Protein AF-A0A359EDV9-F1 (afdb_monomer)

Nearest PDB structures (foldseek):
  7n6g-assembly1_3X  TM=4.211E-01  e=1.166E-01  Chlamydomonas reinhardtii
  7sqc-assembly1_1Y  TM=2.343E-01  e=3.671E-02  Chlamydomonas reinhardtii
  7sqc-assembly1_1J  TM=1.774E-01  e=9.250E-02  Chlamydomonas reinhardtii
  7rtu-assembly1_B  TM=1.453E-01  e=5.156E+00  Mus musculus

Sequence (299 aa):
GRLDLLKQDFTTLEDVDRQLEIYSGDMHRDFEFRMSDIEKILYEMEQRGQEYFDDTIRLARVIDLTKKERIRQEFEKKVVTDVPTQIDVRVGEMIDWLVEADLRQWQAVTEHLAERRRQYKDRIVGGSEIGAFHSERERLIDGVGRAARDVVEGYDKTDEARKIAADVQSAVAAAAVLEVGAVGLGVVVTALATTMAMDVTGIIMASALALLGLFIIPAKRRQAKNELKTKIAEMRETLVQSLRAQFEREIQRSLDNIKEAIAPYSRFVRAEGGKLENTSQTLAGFREALGRLRGKIEG

pLDDT: mean 75.18, std 17.61, range [30.34, 96.56]

Foldseek 3Di:
DVVVLLVVLVVLVVVLVVVLVVLLVVLVVVVVVLLVQLLVLLVQLLVQLLVLLVVVLVPDDLPVLVPLVVSVVVNCVRRPVCNVVSNVVSLLVSLLVLLVSLLVSLVVSLVSLVVSLVVCPPVDDDDPVVVVLNVLLVVLNVLLNVLSCCCNVVDPSVVSSVVLVVQLLVLLLVLQVPPPDAAGPNLPRVVVPDDPDDDRPVGLSVLVVVLSDDSPDPVSSVVSSVVSVVVSVVVSVSSCVSSVVSSVVSSVVSSVSSCVSCVVSVVSSVVVVVVVVVVVVVVVVVVVVVVVVVVVVVD

Solvent-accessible surface area (backbone atoms only — not comparable to full-atom values): 16808 Å² total; per-residue (Å²): 107,73,70,61,54,49,54,50,52,50,51,52,51,54,50,52,54,53,49,52,53,51,50,53,58,49,52,55,52,54,47,52,58,56,48,49,60,49,51,49,54,55,51,51,33,49,50,39,45,48,51,47,59,52,52,54,66,72,67,54,59,85,74,66,66,74,44,57,67,59,54,50,53,50,46,42,65,69,36,44,68,62,50,64,63,51,44,52,50,53,51,48,54,49,41,53,49,52,54,52,49,52,54,51,50,50,50,50,56,42,50,56,55,50,54,61,51,61,80,52,66,86,73,78,80,72,61,74,72,54,48,51,54,53,53,52,52,50,54,35,53,52,46,30,52,42,52,47,44,52,53,58,75,66,53,48,69,69,59,53,40,49,52,52,49,52,51,49,52,50,43,50,47,52,58,25,68,71,59,84,85,74,70,52,71,51,59,75,66,70,60,75,78,64,76,99,69,86,87,87,56,75,41,78,45,51,69,62,61,75,60,79,83,71,88,86,47,74,65,57,58,53,48,53,47,51,50,51,50,51,53,50,50,52,51,50,50,56,51,51,53,35,50,51,55,50,52,52,51,51,54,51,49,53,54,48,55,53,51,58,47,43,41,66,45,53,53,49,53,53,56,53,50,53,52,52,50,54,49,51,53,51,52,51,52,50,51,54,51,51,50,53,52,49,56,65,71,78,102

Secondary structure (DSSP, 8-state):
-HHHHHHHHHHHHHHHHHHHHHHHHHHHHHHHHHHHHHHHHHHHHHHHHHHHHHHHHHH--TTGGG-HHHHHHHHIIIIITTHHHHHHHHHHHHHHHHHHHHHHHHHHHHHHHHHHHHTTGGG----HHHHHHHHHHHHHHHHHHHHHHHHHHS--HHHHHHHHHHHHHHHHHHHHHH--SS--STTSSTTSSS---S---TTHHHHHHTTTT-TT-HHHHHHHHHHHHHHHHHHHHHHHHHHHHHHHHHHHHHHHHHHHHHHHHHHHHHHHHHHHHHHHHHHHHHHHHHHHHHHHH--

Radius of gyration: 31.75 Å; Cα contacts (8 Å, |Δi|>4): 146; chains: 1; bounding box: 78×51×94 Å

Structure (mmCIF, N/CA/C/O backbone):
data_AF-A0A359EDV9-F1
#
_entry.id   AF-A0A359EDV9-F1
#
loop_
_atom_site.group_PDB
_atom_site.id
_atom_site.type_symbol
_atom_site.label_atom_id
_atom_site.label_alt_id
_atom_site.label_comp_id
_atom_site.label_asym_id
_atom_site.label_entity_id
_atom_site.label_seq_id
_atom_site.pdbx_PDB_ins_code
_atom_site.Cartn_x
_atom_site.Cartn_y
_atom_site.Cartn_z
_atom_site.occupancy
_atom_site.B_iso_or_equiv
_atom_site.auth_seq_id
_atom_site.auth_comp_id
_atom_site.auth_asym_id
_atom_site.auth_atom_id
_atom_site.pdbx_PDB_model_num
ATOM 1 N N . GLY A 1 1 ? 16.941 7.082 -36.437 1.00 70.25 1 GLY A N 1
ATOM 2 C CA . GLY A 1 1 ? 18.249 6.389 -36.357 1.00 70.25 1 GLY A CA 1
ATOM 3 C C . GLY A 1 1 ? 18.510 5.933 -34.929 1.00 70.25 1 GLY A C 1
ATOM 4 O O . GLY A 1 1 ? 17.824 6.417 -34.040 1.00 70.25 1 GLY A O 1
ATOM 5 N N . ARG A 1 2 ? 19.476 5.035 -34.685 1.00 76.94 2 ARG A N 1
ATOM 6 C CA . ARG A 1 2 ? 19.746 4.411 -33.363 1.00 76.94 2 ARG A CA 1
ATOM 7 C C . ARG A 1 2 ? 19.849 5.396 -32.187 1.00 76.94 2 ARG A C 1
ATOM 9 O O . ARG A 1 2 ? 19.315 5.123 -31.123 1.00 76.94 2 ARG A O 1
ATOM 16 N N . LEU A 1 3 ? 20.482 6.552 -32.391 1.00 78.56 3 LEU A N 1
ATOM 17 C CA . LEU A 1 3 ? 20.641 7.580 -31.354 1.00 78.56 3 LEU A CA 1
ATOM 18 C C . LEU A 1 3 ? 19.314 8.237 -30.942 1.00 78.56 3 LEU A C 1
ATOM 20 O O . LEU A 1 3 ? 19.115 8.534 -29.772 1.00 78.56 3 LEU A O 1
ATOM 24 N N . ASP A 1 4 ? 18.401 8.431 -31.892 1.00 81.19 4 ASP A N 1
ATOM 25 C CA . ASP A 1 4 ? 17.060 8.963 -31.625 1.00 81.19 4 ASP A CA 1
ATOM 26 C C . ASP A 1 4 ? 16.208 7.950 -30.843 1.00 81.19 4 ASP A C 1
ATOM 28 O O . ASP A 1 4 ? 15.547 8.312 -29.877 1.00 81.19 4 ASP A O 1
ATOM 32 N N . LEU A 1 5 ? 16.315 6.661 -31.188 1.00 81.88 5 LEU A N 1
ATOM 33 C CA . LEU A 1 5 ? 15.653 5.578 -30.450 1.00 81.88 5 LEU A CA 1
ATOM 34 C C . LEU A 1 5 ? 16.141 5.489 -29.006 1.00 81.88 5 LEU A C 1
ATOM 36 O O . LEU A 1 5 ? 15.324 5.421 -28.098 1.00 81.88 5 LEU A O 1
ATOM 40 N N . LEU A 1 6 ? 17.458 5.534 -28.789 1.00 83.69 6 LEU A N 1
ATOM 41 C CA . LEU A 1 6 ? 18.026 5.465 -27.444 1.00 83.69 6 LEU A CA 1
ATOM 42 C C . LEU A 1 6 ? 17.646 6.671 -26.592 1.00 83.69 6 LEU A C 1
ATOM 44 O O . LEU A 1 6 ? 17.265 6.485 -25.445 1.00 83.69 6 LEU A O 1
ATOM 48 N N . LYS A 1 7 ? 17.683 7.890 -27.147 1.00 85.31 7 LYS A N 1
ATOM 49 C CA . LYS A 1 7 ? 17.205 9.088 -26.437 1.00 85.31 7 LYS A CA 1
ATOM 50 C C . LYS A 1 7 ? 15.770 8.929 -25.960 1.00 85.31 7 LYS A C 1
ATOM 52 O O . LYS A 1 7 ? 15.458 9.277 -24.832 1.00 85.31 7 LYS A O 1
ATOM 57 N N . GLN A 1 8 ? 14.911 8.392 -26.813 1.00 85.62 8 GLN A N 1
ATOM 58 C CA . GLN A 1 8 ? 13.521 8.211 -26.445 1.00 85.62 8 GLN A CA 1
ATOM 59 C C . GLN A 1 8 ? 13.324 7.037 -25.474 1.00 85.62 8 GLN A C 1
ATOM 61 O O . GLN A 1 8 ? 12.445 7.113 -24.629 1.00 85.62 8 GLN A O 1
ATOM 66 N N . ASP A 1 9 ? 14.131 5.976 -25.560 1.00 87.06 9 ASP A N 1
ATOM 67 C CA . ASP A 1 9 ? 14.139 4.890 -24.571 1.00 87.06 9 ASP A CA 1
ATOM 68 C C . ASP A 1 9 ? 14.579 5.401 -23.184 1.00 87.06 9 ASP A C 1
ATOM 70 O O . ASP A 1 9 ? 14.0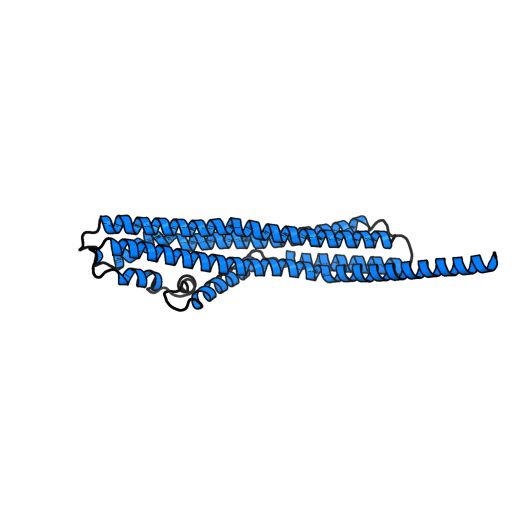16 4.980 -22.177 1.00 87.06 9 ASP A O 1
ATOM 74 N N . PHE A 1 10 ? 15.522 6.352 -23.119 1.00 88.19 10 PHE A N 1
ATOM 75 C CA . PHE A 1 10 ? 15.849 7.069 -21.879 1.00 88.19 10 PHE A CA 1
ATOM 76 C C . PHE A 1 10 ? 14.648 7.851 -21.347 1.00 88.19 10 PHE A C 1
ATOM 78 O O . PHE A 1 10 ? 14.295 7.677 -20.187 1.00 88.19 10 PHE A O 1
ATOM 85 N N . THR A 1 11 ? 13.985 8.643 -22.195 1.00 89.56 11 THR A N 1
ATOM 86 C CA . THR A 1 11 ? 12.777 9.381 -21.795 1.00 89.56 11 THR A CA 1
ATOM 87 C C . THR A 1 11 ? 11.682 8.442 -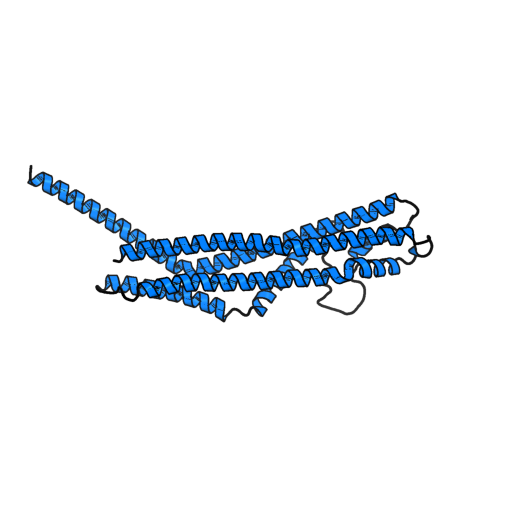21.289 1.00 89.56 11 THR A C 1
ATOM 89 O O . THR A 1 11 ? 11.071 8.722 -20.270 1.00 89.56 11 THR A O 1
ATOM 92 N N . THR A 1 12 ? 11.469 7.291 -21.934 1.00 88.56 12 THR A N 1
ATOM 93 C CA . THR A 1 12 ? 10.503 6.286 -21.462 1.00 88.56 12 THR A CA 1
ATOM 94 C C . THR A 1 12 ? 10.859 5.748 -20.078 1.00 88.56 12 THR A C 1
ATOM 96 O O . THR A 1 12 ? 9.975 5.582 -19.246 1.00 88.56 12 THR A O 1
ATOM 99 N N . LEU A 1 13 ? 12.136 5.473 -19.804 1.00 89.00 13 LEU A N 1
ATOM 100 C CA . LEU A 1 13 ? 12.557 5.014 -18.479 1.00 89.00 13 LEU A CA 1
ATOM 101 C C . LEU A 1 13 ? 12.384 6.105 -17.414 1.00 89.00 13 LEU A C 1
ATOM 103 O O . LEU A 1 13 ? 11.894 5.808 -16.330 1.00 89.00 13 LEU A O 1
ATOM 107 N N . GLU A 1 14 ? 12.710 7.358 -17.737 1.00 90.50 14 GLU A N 1
ATOM 108 C CA . GLU A 1 14 ? 12.463 8.507 -16.854 1.00 90.50 14 GLU A CA 1
ATOM 109 C C . GLU A 1 14 ? 10.963 8.722 -16.594 1.00 90.50 14 GLU A C 1
ATOM 111 O O . GLU A 1 14 ? 10.564 9.069 -15.484 1.00 90.50 14 GLU A O 1
ATOM 116 N N . ASP A 1 15 ? 10.111 8.505 -17.598 1.00 90.75 15 ASP A N 1
ATOM 117 C CA . ASP A 1 15 ? 8.655 8.570 -17.456 1.00 90.75 15 ASP A CA 1
ATOM 118 C C . ASP A 1 15 ? 8.139 7.485 -16.508 1.00 90.75 15 ASP A C 1
ATOM 120 O O . ASP A 1 15 ? 7.330 7.783 -15.630 1.00 90.75 15 ASP A O 1
ATOM 124 N N . VAL A 1 16 ? 8.636 6.250 -16.642 1.00 90.75 16 VAL A N 1
ATOM 125 C CA . VAL A 1 16 ? 8.294 5.140 -15.741 1.00 90.75 16 VAL A CA 1
ATOM 126 C C . VAL A 1 16 ? 8.742 5.441 -14.310 1.00 90.75 16 VAL A C 1
ATOM 128 O O . VAL A 1 16 ? 7.940 5.295 -13.391 1.00 90.75 16 VAL A O 1
ATOM 131 N N . ASP A 1 17 ? 9.975 5.914 -14.105 1.00 91.38 17 ASP A N 1
ATOM 132 C CA . ASP A 1 17 ? 10.476 6.255 -12.767 1.00 91.38 17 ASP A CA 1
ATOM 133 C C . ASP A 1 17 ? 9.617 7.353 -12.110 1.00 91.38 17 ASP A C 1
ATOM 135 O O . ASP A 1 17 ? 9.194 7.207 -10.961 1.00 91.38 17 ASP A O 1
ATOM 139 N N . ARG A 1 18 ? 9.252 8.404 -12.860 1.00 93.00 18 ARG A N 1
ATOM 140 C CA . ARG A 1 18 ? 8.344 9.459 -12.372 1.00 93.00 18 ARG A CA 1
ATOM 141 C C . ARG A 1 18 ? 6.946 8.936 -12.048 1.00 93.00 18 ARG A C 1
ATOM 143 O O . ARG A 1 18 ? 6.350 9.356 -11.059 1.00 93.00 18 ARG A O 1
ATOM 150 N N . GLN A 1 19 ? 6.405 8.031 -12.862 1.00 92.12 19 GLN A N 1
ATOM 151 C CA . GLN A 1 19 ? 5.107 7.408 -12.586 1.00 92.12 19 GLN A CA 1
ATOM 152 C C . GLN A 1 19 ? 5.139 6.572 -11.305 1.00 92.12 19 GLN A C 1
ATOM 154 O O . GLN A 1 19 ? 4.169 6.594 -10.551 1.00 92.12 19 GLN A O 1
ATOM 159 N N . LEU A 1 20 ? 6.244 5.873 -11.030 1.00 94.00 20 LEU A N 1
ATOM 160 C CA . LEU A 1 20 ? 6.409 5.097 -9.800 1.00 94.00 20 LEU A CA 1
ATOM 161 C C . LEU A 1 20 ? 6.496 5.986 -8.552 1.00 94.00 20 LEU A C 1
ATOM 163 O O . LEU A 1 20 ? 5.959 5.618 -7.508 1.00 94.00 20 LEU A O 1
ATOM 167 N N . GLU A 1 21 ? 7.116 7.164 -8.651 1.00 95.12 21 GLU A N 1
ATOM 168 C CA . GLU A 1 21 ? 7.122 8.153 -7.564 1.00 95.12 21 GLU A CA 1
ATOM 169 C C . GLU A 1 21 ? 5.719 8.699 -7.275 1.00 95.12 21 GLU A C 1
ATOM 171 O O . GLU A 1 21 ? 5.312 8.771 -6.114 1.00 95.12 21 GLU A O 1
ATOM 176 N N . ILE A 1 22 ? 4.960 9.037 -8.324 1.00 95.12 22 ILE A N 1
ATOM 177 C CA . ILE A 1 22 ? 3.570 9.494 -8.191 1.00 95.12 22 ILE A CA 1
ATOM 178 C C . ILE A 1 22 ? 2.717 8.394 -7.559 1.00 95.12 22 ILE A C 1
ATOM 180 O O . ILE A 1 22 ? 2.049 8.649 -6.562 1.00 95.12 22 ILE A O 1
ATOM 184 N N . TYR A 1 23 ? 2.803 7.166 -8.078 1.00 94.81 23 TYR A N 1
ATOM 185 C CA . TYR A 1 23 ? 2.110 6.004 -7.526 1.00 94.81 23 TYR A CA 1
ATOM 186 C C . TYR A 1 23 ? 2.415 5.821 -6.035 1.00 94.81 23 TYR A C 1
ATOM 188 O O . TYR A 1 23 ? 1.489 5.738 -5.236 1.00 94.81 23 TYR A O 1
ATOM 196 N N . SER A 1 24 ? 3.690 5.847 -5.633 1.00 96.12 24 SER A N 1
ATOM 197 C CA . SER A 1 24 ? 4.066 5.751 -4.217 1.00 96.12 24 SER A CA 1
ATOM 198 C C . SER A 1 24 ? 3.407 6.847 -3.375 1.00 96.12 24 SER A C 1
ATOM 200 O O . SER A 1 24 ? 2.797 6.566 -2.341 1.00 96.12 24 SER A O 1
ATOM 202 N N . GLY A 1 25 ? 3.458 8.098 -3.839 1.00 96.56 25 GLY A N 1
ATOM 203 C CA . GLY A 1 25 ? 2.821 9.218 -3.152 1.00 96.56 25 GLY A CA 1
ATOM 204 C C . GLY A 1 25 ? 1.298 9.090 -3.062 1.00 96.56 25 GLY A C 1
ATOM 205 O O . GLY A 1 25 ? 0.709 9.514 -2.068 1.00 96.56 25 GLY A O 1
ATOM 206 N N . ASP A 1 26 ? 0.651 8.532 -4.081 1.00 96.19 26 ASP A N 1
ATOM 207 C CA . ASP A 1 26 ? -0.793 8.292 -4.115 1.00 96.19 26 ASP A CA 1
ATOM 208 C C . ASP A 1 26 ? -1.180 7.197 -3.116 1.00 96.19 26 ASP A C 1
ATOM 210 O O . ASP A 1 26 ? -2.081 7.403 -2.302 1.00 96.19 26 ASP A O 1
ATOM 214 N N . MET A 1 27 ? -0.417 6.102 -3.083 1.00 96.38 27 MET A N 1
ATOM 215 C CA . MET A 1 27 ? -0.602 5.000 -2.138 1.00 96.38 27 MET A CA 1
ATOM 216 C C . MET A 1 27 ? -0.523 5.464 -0.682 1.00 96.38 27 MET A C 1
ATOM 218 O O . MET A 1 27 ? -1.362 5.091 0.135 1.00 96.38 27 MET A O 1
ATOM 222 N N . HIS A 1 28 ? 0.440 6.326 -0.353 1.00 95.81 28 HIS A N 1
ATOM 223 C CA . HIS A 1 28 ? 0.558 6.885 0.993 1.00 95.81 28 HIS A CA 1
ATOM 224 C C . HIS A 1 28 ? -0.665 7.718 1.386 1.00 95.81 28 HIS A C 1
ATOM 226 O O . HIS A 1 28 ? -1.178 7.588 2.494 1.00 95.81 28 HIS A O 1
ATOM 232 N N . ARG A 1 29 ? -1.151 8.581 0.488 1.00 95.81 29 ARG A N 1
ATOM 233 C CA . ARG A 1 29 ? -2.310 9.436 0.788 1.00 95.81 29 ARG A CA 1
ATOM 234 C C . ARG A 1 29 ? -3.580 8.611 0.959 1.00 95.81 29 ARG A C 1
ATOM 236 O O . ARG A 1 29 ? -4.319 8.829 1.914 1.00 95.81 29 ARG A O 1
ATOM 243 N N . ASP A 1 30 ? -3.806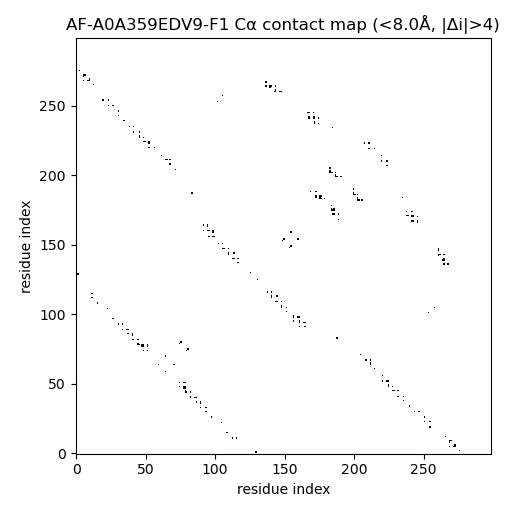 7.654 0.068 1.00 95.62 30 ASP A N 1
ATOM 244 C CA . ASP A 1 30 ? -4.967 6.768 0.117 1.00 95.62 30 ASP A CA 1
ATOM 245 C C . ASP A 1 30 ? -4.948 5.859 1.352 1.00 95.62 30 ASP A C 1
ATOM 247 O O . ASP A 1 30 ? -5.998 5.633 1.962 1.00 95.62 30 ASP A O 1
ATOM 251 N N . PHE A 1 31 ? -3.765 5.404 1.782 1.00 94.50 31 PHE A N 1
ATOM 252 C CA . PHE A 1 31 ? -3.601 4.701 3.053 1.00 94.50 31 PHE A CA 1
ATOM 253 C C . PHE A 1 31 ? -4.061 5.564 4.234 1.00 94.50 31 PHE A C 1
ATOM 255 O O . PHE A 1 31 ? -4.871 5.106 5.038 1.00 94.50 31 PHE A O 1
ATOM 262 N N . GLU A 1 32 ? -3.613 6.820 4.327 1.00 94.38 32 GLU A N 1
ATOM 263 C CA . GLU A 1 32 ? -4.008 7.717 5.424 1.00 94.38 32 GLU A CA 1
ATOM 264 C C . GLU A 1 32 ? -5.524 7.977 5.440 1.00 94.38 32 GLU A C 1
ATOM 266 O O . GLU A 1 32 ? -6.141 7.984 6.508 1.00 94.38 32 GLU A O 1
ATOM 271 N N . PHE A 1 33 ? -6.158 8.112 4.268 1.00 94.25 33 PHE A N 1
ATOM 272 C CA . PHE A 1 33 ? -7.617 8.228 4.185 1.00 94.25 33 PHE A CA 1
ATOM 273 C C . PHE A 1 33 ? -8.320 6.992 4.752 1.00 94.25 33 PHE A C 1
ATOM 275 O O . PHE A 1 33 ? -9.226 7.126 5.574 1.00 94.25 33 PHE A O 1
ATOM 282 N N . ARG A 1 34 ? -7.877 5.789 4.383 1.00 92.75 34 ARG A N 1
ATOM 283 C CA . ARG A 1 34 ? -8.452 4.534 4.893 1.00 92.75 34 ARG A CA 1
ATOM 284 C C . ARG A 1 34 ? -8.151 4.315 6.375 1.00 92.75 34 ARG A C 1
ATOM 286 O O . ARG A 1 34 ? -8.985 3.781 7.101 1.00 92.75 34 ARG A O 1
ATOM 293 N N . MET A 1 35 ? -6.989 4.761 6.847 1.00 93.19 35 MET A N 1
ATOM 294 C CA . MET A 1 35 ? -6.629 4.696 8.261 1.00 93.19 35 MET A CA 1
ATOM 295 C C . MET A 1 35 ? -7.567 5.560 9.111 1.00 93.19 35 MET A C 1
ATOM 297 O O . MET A 1 35 ? -7.949 5.154 10.209 1.00 93.19 35 MET A O 1
ATOM 301 N N . SER A 1 36 ? -8.017 6.703 8.584 1.00 94.56 36 SER A N 1
ATOM 302 C CA . SER A 1 36 ? -8.962 7.576 9.288 1.00 94.56 36 SER A CA 1
ATOM 303 C C . SER A 1 36 ? -10.304 6.893 9.602 1.00 94.56 36 SER A C 1
ATOM 305 O O . SER A 1 36 ? -10.884 7.142 10.662 1.00 94.56 36 SER A O 1
ATOM 307 N N . ASP A 1 37 ? -10.762 5.962 8.755 1.00 93.38 37 ASP A N 1
ATOM 308 C CA . ASP A 1 37 ? -11.970 5.171 9.018 1.00 93.38 37 ASP A CA 1
ATOM 309 C C . ASP A 1 37 ? -11.778 4.211 10.203 1.00 93.38 37 ASP A C 1
ATOM 311 O O . ASP A 1 37 ? -12.695 4.019 11.006 1.00 93.38 37 ASP A O 1
ATOM 315 N N . ILE A 1 38 ? -10.577 3.648 10.361 1.00 91.12 38 ILE A N 1
ATOM 316 C CA . ILE A 1 38 ? -10.216 2.794 11.502 1.00 91.12 38 ILE A CA 1
ATOM 317 C C . ILE A 1 38 ? -10.109 3.626 12.784 1.00 91.12 38 ILE A C 1
ATOM 319 O O . ILE A 1 38 ? -10.647 3.248 13.828 1.00 91.12 38 ILE A O 1
ATOM 323 N N . GLU A 1 39 ? -9.457 4.787 12.716 1.00 91.12 39 GLU A N 1
ATOM 324 C CA . GLU A 1 39 ? -9.352 5.700 13.857 1.00 91.12 39 GLU A CA 1
ATOM 325 C C . GLU A 1 39 ? -10.724 6.173 14.343 1.00 91.12 39 GLU A C 1
ATOM 327 O O . GLU A 1 39 ? -10.951 6.280 15.553 1.00 91.12 39 GLU A O 1
ATOM 332 N N . LYS A 1 40 ? -11.658 6.403 13.415 1.00 94.00 40 LYS A N 1
ATOM 333 C CA . LYS A 1 40 ? -13.038 6.765 13.734 1.00 94.00 40 LYS A CA 1
ATOM 334 C C . LYS A 1 40 ? -13.748 5.676 14.540 1.00 94.00 40 LYS A C 1
ATOM 336 O O . LYS A 1 40 ? -14.403 6.008 15.525 1.00 94.00 40 LYS A O 1
ATOM 341 N N . ILE A 1 41 ? -13.578 4.399 14.193 1.00 90.56 41 ILE A N 1
ATOM 342 C CA . ILE A 1 41 ? -14.165 3.278 14.952 1.00 90.56 41 ILE A CA 1
ATOM 343 C C . ILE A 1 41 ? -13.663 3.290 16.406 1.00 90.56 41 ILE A C 1
ATOM 345 O O . ILE A 1 41 ? -14.449 3.162 17.348 1.00 90.56 41 ILE A O 1
ATOM 349 N N . LEU A 1 42 ? -12.357 3.491 16.609 1.00 86.88 42 LEU A N 1
ATOM 350 C CA . LEU A 1 42 ? -11.763 3.557 17.949 1.00 86.88 42 LEU A CA 1
ATOM 351 C C . LEU A 1 42 ? -12.235 4.786 18.735 1.00 86.88 42 LEU A C 1
ATOM 353 O O . LEU A 1 42 ? -12.465 4.701 19.943 1.00 86.88 42 LEU A O 1
ATOM 357 N N . TYR A 1 43 ? -12.423 5.915 18.056 1.00 91.69 43 TYR A N 1
ATOM 358 C CA . TYR A 1 43 ? -12.986 7.118 18.658 1.00 91.69 43 TYR A CA 1
ATOM 359 C C . TYR A 1 43 ? -14.443 6.918 19.105 1.00 91.69 43 TYR A C 1
ATOM 361 O O . TYR A 1 43 ? -14.806 7.288 20.222 1.00 91.69 43 TYR A O 1
ATOM 369 N N . GLU A 1 44 ? -15.274 6.284 18.277 1.00 92.62 44 GLU A N 1
ATOM 370 C CA . GLU A 1 44 ? -16.658 5.948 18.630 1.00 92.62 44 GLU A CA 1
ATOM 371 C C . GLU A 1 44 ? -16.714 4.964 19.809 1.00 92.62 44 GLU A C 1
ATOM 373 O O . GLU A 1 44 ? -17.529 5.130 20.720 1.00 92.62 44 GLU A O 1
ATOM 378 N N . MET A 1 45 ? -15.800 3.989 19.861 1.00 86.19 45 MET A N 1
ATOM 379 C CA . MET A 1 45 ? -15.644 3.105 21.018 1.00 86.19 45 MET A CA 1
ATOM 380 C C . MET A 1 45 ? -15.300 3.888 22.296 1.00 86.19 45 MET A C 1
ATOM 382 O O . MET A 1 45 ? -15.877 3.620 23.355 1.00 86.19 45 MET A O 1
ATOM 386 N N . GLU A 1 46 ? -14.397 4.873 22.215 1.00 85.38 46 GLU A N 1
ATOM 387 C CA . GLU A 1 46 ? -14.067 5.749 23.346 1.00 85.38 46 GLU A CA 1
ATOM 388 C C . GLU A 1 46 ? -15.307 6.489 23.849 1.00 85.38 46 GLU A C 1
ATOM 390 O O . GLU A 1 46 ? -15.585 6.470 25.052 1.00 85.38 46 GLU A O 1
ATOM 395 N N . GLN A 1 47 ? -16.078 7.094 22.941 1.00 91.00 47 GLN A N 1
ATOM 396 C CA . GLN A 1 47 ? -17.304 7.816 23.284 1.00 91.00 47 GLN A CA 1
ATOM 397 C C . GLN A 1 47 ? -18.320 6.907 23.982 1.00 91.00 47 GLN A C 1
ATOM 399 O O . GLN A 1 47 ? -18.772 7.236 25.082 1.00 91.00 47 GLN A O 1
ATOM 404 N N . ARG A 1 48 ? -18.601 5.722 23.422 1.00 88.44 48 ARG A N 1
ATOM 405 C CA . ARG A 1 48 ? -19.520 4.745 24.035 1.00 88.44 48 ARG A CA 1
ATOM 406 C C . ARG A 1 48 ? -19.066 4.321 25.427 1.00 88.44 48 ARG A C 1
ATOM 408 O O . ARG A 1 48 ? -19.886 4.173 26.332 1.00 88.44 48 ARG A O 1
ATOM 415 N N . GLY A 1 49 ? -17.763 4.144 25.633 1.00 82.56 49 GLY A N 1
ATOM 416 C CA . GLY A 1 49 ? -17.228 3.817 26.950 1.00 82.56 49 GLY A CA 1
ATOM 417 C C . GLY A 1 49 ? -17.361 4.968 27.950 1.00 82.56 49 GLY A C 1
ATOM 418 O O . GLY A 1 49 ? -17.716 4.741 29.109 1.00 82.56 49 GLY A O 1
ATOM 419 N N . GLN A 1 50 ? -17.153 6.214 27.515 1.00 83.88 50 GLN A N 1
ATOM 420 C CA . GLN A 1 50 ? -17.390 7.384 28.360 1.00 83.88 50 GLN A CA 1
ATOM 421 C C . GLN A 1 50 ? -18.866 7.519 28.763 1.00 83.88 50 GLN A C 1
ATOM 423 O O . GLN A 1 50 ? -19.135 7.778 29.941 1.00 83.88 50 GLN A O 1
ATOM 428 N N . GLU A 1 51 ? -19.795 7.314 27.826 1.00 85.75 51 GLU A N 1
ATOM 429 C CA . GLU A 1 51 ? -21.245 7.319 28.069 1.00 85.75 51 GLU A CA 1
ATOM 430 C C . GLU A 1 51 ? -21.661 6.185 29.012 1.00 85.75 51 GLU A C 1
ATOM 432 O O . GLU A 1 51 ? -22.367 6.412 29.996 1.00 85.75 51 GLU A O 1
ATOM 437 N N . TYR A 1 52 ? -21.134 4.974 28.801 1.00 81.94 52 TYR A N 1
ATOM 438 C CA . TYR A 1 52 ? -21.397 3.829 29.671 1.00 81.94 52 TYR A CA 1
ATOM 439 C C . TYR A 1 52 ? -21.021 4.112 31.131 1.00 81.94 52 TYR A C 1
ATOM 441 O O . TYR A 1 52 ? -21.802 3.821 32.044 1.00 81.94 52 TYR A O 1
ATOM 449 N N . PHE A 1 53 ? -19.844 4.703 31.369 1.00 75.38 53 PHE A N 1
ATOM 450 C CA . PHE A 1 53 ? -19.426 5.101 32.715 1.00 75.38 53 PHE A CA 1
ATOM 451 C C . PHE A 1 53 ? -20.266 6.250 33.283 1.00 75.38 53 PHE A C 1
ATOM 453 O O . PHE A 1 53 ? -20.356 6.388 34.504 1.00 75.38 53 PHE A O 1
ATOM 460 N N . ASP A 1 54 ? -20.883 7.079 32.445 1.00 77.25 54 ASP A N 1
ATOM 461 C CA . ASP A 1 54 ? -21.763 8.151 32.901 1.00 77.25 54 ASP A CA 1
ATOM 462 C C . ASP A 1 54 ? -23.124 7.638 33.352 1.00 77.25 54 ASP A C 1
ATOM 464 O O . ASP A 1 54 ? -23.570 8.015 34.438 1.00 77.25 54 ASP A O 1
ATOM 468 N N . ASP A 1 55 ? -23.732 6.739 32.586 1.00 73.75 55 ASP A N 1
ATOM 469 C CA . ASP A 1 55 ? -25.079 6.230 32.846 1.00 73.75 55 ASP A CA 1
ATOM 470 C C . ASP A 1 55 ? -25.099 5.128 33.906 1.00 73.75 55 ASP A C 1
ATOM 472 O O . ASP A 1 55 ? -25.905 5.163 34.844 1.00 73.75 55 ASP A O 1
ATOM 476 N N . THR A 1 56 ? -24.164 4.178 33.823 1.00 66.00 56 THR A N 1
ATOM 477 C CA . THR A 1 56 ? -24.099 3.033 34.746 1.00 66.00 56 THR A CA 1
ATOM 478 C C . THR A 1 56 ? -23.824 3.494 36.179 1.00 66.00 56 THR A C 1
ATOM 480 O O . THR A 1 56 ? -24.424 2.994 37.130 1.00 66.00 56 THR A O 1
ATOM 483 N N . ILE A 1 57 ? -22.973 4.510 36.350 1.00 57.66 57 ILE A N 1
ATOM 484 C CA . ILE A 1 57 ? -22.596 5.041 37.670 1.00 57.66 57 IL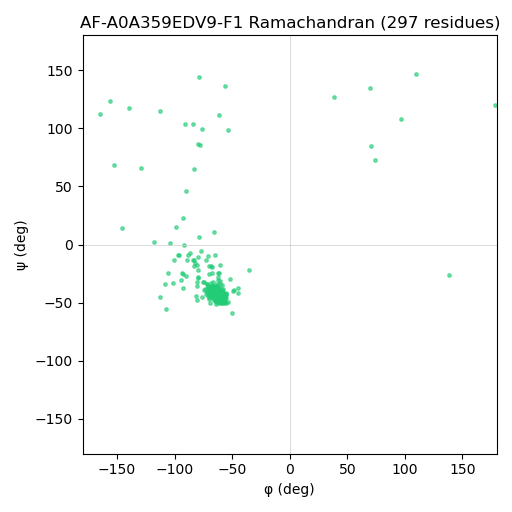E A CA 1
ATOM 485 C C . ILE A 1 57 ? -23.673 5.983 38.235 1.00 57.66 57 ILE A C 1
ATOM 487 O O . ILE A 1 57 ? -23.755 6.171 39.448 1.00 57.66 57 ILE A O 1
ATOM 491 N N . ARG A 1 58 ? -24.531 6.564 37.386 1.00 59.00 58 ARG A N 1
ATOM 492 C CA . ARG A 1 58 ? -25.622 7.456 37.813 1.00 59.00 58 ARG A CA 1
ATOM 493 C C . ARG A 1 58 ? -26.844 6.692 38.331 1.00 59.00 58 ARG A C 1
ATOM 495 O O . ARG A 1 58 ? -27.568 7.218 39.173 1.00 59.00 58 ARG A O 1
ATOM 502 N N . LEU A 1 59 ? -27.065 5.470 37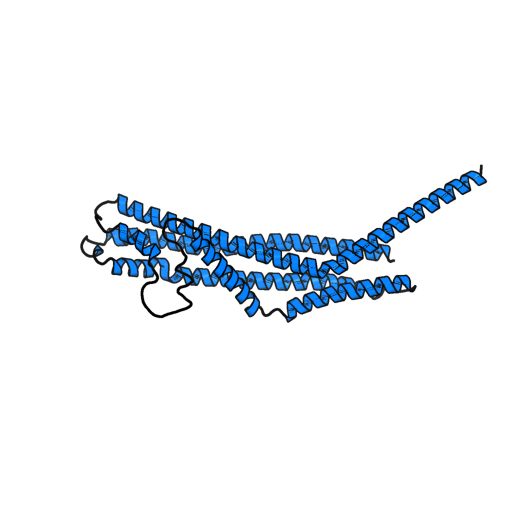.838 1.00 51.28 59 LEU A N 1
ATOM 503 C CA . LEU A 1 59 ? -28.269 4.671 38.103 1.00 51.28 59 LEU A CA 1
ATOM 504 C C . LEU A 1 59 ? -28.049 3.511 39.081 1.00 51.28 59 LEU A C 1
ATOM 506 O O . LEU A 1 59 ? -28.997 3.079 39.744 1.00 51.28 59 LEU A O 1
ATOM 510 N N . ALA A 1 60 ? -26.822 3.006 39.207 1.00 51.09 60 ALA A N 1
ATOM 511 C CA . ALA A 1 60 ? -26.545 1.887 40.092 1.00 51.09 60 ALA A CA 1
ATOM 512 C C . ALA A 1 60 ? -26.520 2.338 41.561 1.00 51.09 60 ALA A C 1
ATOM 514 O O . ALA A 1 60 ? -25.519 2.833 42.081 1.00 51.09 60 ALA A O 1
ATOM 515 N N . ARG A 1 61 ? -27.633 2.114 42.270 1.00 53.00 61 ARG A N 1
ATOM 516 C CA . ARG A 1 61 ? -27.609 2.022 43.736 1.00 53.00 61 ARG A CA 1
ATOM 517 C C . ARG A 1 61 ? -26.605 0.932 44.119 1.00 53.00 61 ARG A C 1
ATOM 519 O O . ARG A 1 61 ? -26.620 -0.147 43.533 1.00 53.00 61 ARG A O 1
ATOM 526 N N . VAL A 1 62 ? -25.789 1.230 45.129 1.00 50.00 62 VAL A N 1
ATOM 527 C CA . VAL A 1 62 ? -24.627 0.503 45.693 1.00 50.00 62 VAL A CA 1
ATOM 528 C C . VAL A 1 62 ? -24.698 -1.044 45.702 1.00 50.00 62 VAL A C 1
ATOM 530 O O . VAL A 1 62 ? -23.663 -1.700 45.723 1.00 50.00 62 VAL A O 1
ATOM 533 N N . ILE A 1 63 ? -25.886 -1.651 45.639 1.00 47.84 63 ILE A N 1
ATOM 534 C CA . ILE A 1 63 ? -26.111 -3.103 45.710 1.00 47.84 63 ILE A CA 1
ATOM 535 C C . ILE A 1 63 ? -25.856 -3.817 44.366 1.00 47.84 63 ILE A C 1
ATOM 537 O O . ILE A 1 63 ? -25.324 -4.927 44.360 1.00 47.84 63 ILE A O 1
ATOM 541 N N . ASP A 1 64 ? -26.172 -3.200 43.221 1.00 53.81 64 ASP A N 1
ATOM 542 C CA . ASP A 1 64 ? -26.126 -3.881 41.909 1.00 53.81 64 ASP A CA 1
ATOM 543 C C . ASP A 1 64 ? -24.698 -3.982 41.323 1.00 53.81 64 ASP A C 1
ATOM 545 O O . ASP A 1 64 ? -24.454 -4.743 40.388 1.00 53.81 64 ASP A O 1
ATOM 549 N N . LEU A 1 65 ? -23.731 -3.271 41.921 1.00 53.31 65 LEU A N 1
ATOM 550 C CA . LEU A 1 65 ? -22.326 -3.215 41.487 1.00 53.31 65 LEU A CA 1
ATOM 551 C C . LEU A 1 65 ? -21.446 -4.343 42.052 1.00 53.31 65 LEU A C 1
ATOM 553 O O . LEU A 1 65 ? -20.299 -4.511 41.642 1.00 53.31 65 LEU A O 1
ATOM 557 N N . THR A 1 66 ? -21.985 -5.152 42.967 1.00 54.81 66 THR A N 1
ATOM 558 C CA . THR A 1 66 ? -21.337 -6.395 43.424 1.00 54.81 66 THR A CA 1
ATOM 559 C C . THR A 1 66 ? -21.332 -7.472 42.333 1.00 54.81 66 THR A C 1
ATOM 561 O O . THR A 1 66 ? -2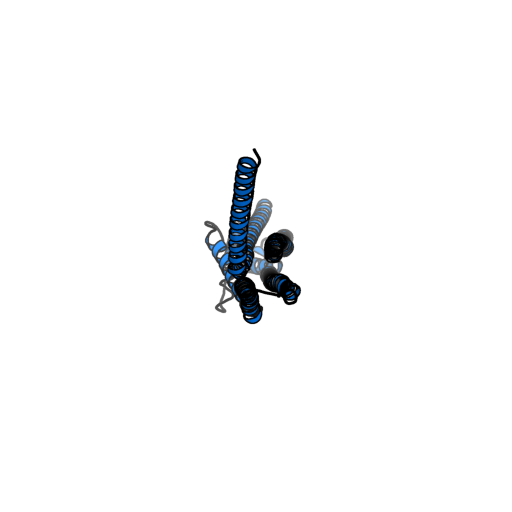0.498 -8.378 42.356 1.00 54.81 66 THR A O 1
ATOM 564 N N . LYS A 1 67 ? -22.195 -7.337 41.316 1.00 62.97 67 LYS A N 1
ATOM 565 C CA . LYS A 1 67 ? -22.270 -8.211 40.139 1.00 62.97 67 LYS A CA 1
ATOM 566 C C . LYS A 1 67 ? -21.246 -7.786 39.085 1.00 62.97 67 LYS A C 1
ATOM 568 O O . LYS A 1 67 ? -21.614 -7.368 37.988 1.00 62.97 67 LYS A O 1
ATOM 573 N N . LYS A 1 68 ? -19.958 -7.902 39.425 1.00 59.34 68 LYS A N 1
ATOM 574 C CA . LYS A 1 68 ? -18.821 -7.545 38.548 1.00 59.34 68 LYS A CA 1
ATOM 575 C C . LYS A 1 68 ? -18.967 -8.136 37.141 1.00 59.34 68 LYS A C 1
ATOM 577 O O . LYS A 1 68 ? -18.728 -7.462 36.147 1.00 59.34 68 LYS A O 1
ATOM 582 N N . GLU A 1 69 ? -19.455 -9.370 37.090 1.00 61.41 69 GLU A N 1
ATOM 583 C CA . GLU A 1 69 ? -19.714 -10.114 35.862 1.00 61.41 69 GLU A CA 1
ATOM 584 C C . GLU A 1 69 ? -20.781 -9.469 34.969 1.00 61.41 69 GLU A C 1
ATOM 586 O O . GLU A 1 69 ? -20.638 -9.424 33.752 1.00 61.41 69 GLU A O 1
ATOM 591 N N . ARG A 1 70 ? -21.832 -8.893 35.562 1.00 68.75 70 ARG A N 1
ATOM 592 C CA . ARG A 1 70 ? -22.876 -8.211 34.792 1.00 68.75 70 ARG A CA 1
ATOM 593 C C . ARG A 1 70 ? -22.352 -6.920 34.169 1.00 68.75 70 ARG A C 1
ATOM 595 O O . ARG A 1 70 ? -22.651 -6.640 33.017 1.00 68.75 70 ARG A O 1
ATOM 602 N N . ILE A 1 71 ? -21.557 -6.153 34.917 1.00 68.56 71 ILE A N 1
ATOM 603 C CA . ILE A 1 71 ? -20.935 -4.914 34.423 1.00 68.56 71 ILE A CA 1
ATOM 604 C C . ILE A 1 71 ? -19.972 -5.227 33.274 1.00 68.56 71 ILE A C 1
ATOM 606 O O . ILE A 1 71 ? -20.031 -4.553 32.251 1.00 68.56 71 ILE A O 1
ATOM 610 N N . ARG A 1 72 ? -19.148 -6.281 33.407 1.00 62.69 72 ARG A N 1
ATOM 611 C CA . ARG A 1 72 ? -18.302 -6.800 32.318 1.00 62.69 72 ARG A CA 1
ATOM 612 C C . ARG A 1 72 ? -19.110 -7.025 31.050 1.00 62.69 72 ARG A C 1
ATOM 614 O O . ARG A 1 72 ? -18.817 -6.427 30.021 1.00 62.69 72 ARG A O 1
ATOM 621 N N . GLN A 1 73 ? -20.128 -7.875 31.150 1.00 69.19 73 GLN A N 1
ATOM 622 C CA . GLN A 1 73 ? -20.924 -8.289 30.000 1.00 69.19 73 GLN A CA 1
ATOM 623 C C . GLN A 1 73 ? -21.667 -7.107 29.375 1.00 69.19 73 GLN A C 1
ATOM 625 O O . GLN A 1 73 ? -21.765 -7.009 28.157 1.00 69.19 73 GLN A O 1
ATOM 630 N N . GLU A 1 74 ? -22.173 -6.173 30.185 1.00 73.12 74 GLU A N 1
ATOM 631 C CA . GLU A 1 74 ? -22.802 -4.961 29.663 1.00 73.12 74 GLU A CA 1
ATOM 632 C C . GLU A 1 74 ? -21.807 -4.023 28.976 1.00 73.12 74 GLU A C 1
ATOM 634 O O . GLU A 1 74 ? -22.161 -3.445 27.951 1.00 73.12 74 GLU A O 1
ATOM 639 N N . PHE A 1 75 ? -20.591 -3.867 29.507 1.00 72.25 75 PHE A N 1
ATOM 640 C CA . PHE A 1 75 ? -19.544 -3.064 28.875 1.00 72.25 75 PHE A CA 1
ATOM 641 C C . PHE A 1 75 ? -19.116 -3.679 27.540 1.00 72.25 75 PHE A C 1
ATOM 643 O O . PHE A 1 75 ? -19.103 -2.992 26.523 1.00 72.25 75 PHE A O 1
ATOM 650 N N . GLU A 1 76 ? -18.849 -4.984 27.509 1.00 70.12 76 GLU A N 1
ATOM 651 C CA . GLU A 1 76 ? -18.528 -5.716 26.281 1.00 70.12 76 GLU A CA 1
ATOM 652 C C . GLU A 1 76 ? -19.643 -5.559 25.239 1.00 70.12 76 GLU A C 1
ATOM 654 O O . GLU A 1 76 ? -19.387 -5.195 24.088 1.00 70.12 76 GLU A O 1
ATOM 659 N N . LYS A 1 77 ? -20.899 -5.718 25.672 1.00 75.88 77 LYS A N 1
ATOM 660 C CA . LYS A 1 77 ? -22.075 -5.588 24.811 1.00 75.88 77 LYS A CA 1
ATOM 661 C C . LYS A 1 77 ? -22.283 -4.175 24.260 1.00 75.88 77 LYS A C 1
ATOM 663 O O . LYS A 1 77 ? -22.691 -4.024 23.115 1.00 75.88 77 LYS A O 1
ATOM 668 N N . LYS A 1 78 ? -22.079 -3.144 25.084 1.00 78.44 78 LYS A N 1
ATOM 669 C CA . LYS A 1 78 ? -22.412 -1.748 24.741 1.00 78.44 78 LYS A CA 1
ATOM 670 C C . LYS A 1 78 ? -21.252 -0.977 24.119 1.00 78.44 78 LYS A C 1
ATOM 672 O O . LYS A 1 78 ? -21.494 -0.008 23.410 1.00 78.44 78 LYS A O 1
ATOM 677 N N . VAL A 1 79 ? -20.012 -1.368 24.403 1.00 79.50 79 VAL A N 1
ATOM 678 C CA . VAL A 1 79 ? -18.821 -0.596 24.027 1.00 79.50 79 VAL A CA 1
ATOM 679 C C . VAL A 1 79 ? -17.990 -1.326 22.976 1.00 79.50 79 VAL A C 1
ATOM 681 O O . VAL A 1 79 ? -17.600 -0.694 21.997 1.00 79.50 79 VAL A O 1
ATOM 684 N N . VAL A 1 80 ? -17.760 -2.635 23.142 1.00 78.12 80 VAL A N 1
ATOM 685 C CA . VAL A 1 80 ? -16.732 -3.383 22.387 1.00 78.12 80 VAL A CA 1
ATOM 686 C C . VAL A 1 80 ? -17.291 -4.223 21.235 1.00 78.12 80 VAL A C 1
ATOM 688 O O . VAL A 1 80 ? -16.608 -4.377 20.233 1.00 78.12 80 VAL A O 1
ATOM 691 N N . THR A 1 81 ? -18.504 -4.768 21.362 1.00 78.94 81 THR A N 1
ATOM 692 C CA . THR A 1 81 ? -19.026 -5.889 20.542 1.00 78.94 81 THR A CA 1
ATOM 693 C C . THR A 1 81 ? -18.781 -5.793 19.034 1.00 78.94 81 THR A C 1
ATOM 695 O O . THR A 1 81 ? -18.461 -6.796 18.407 1.00 78.94 81 THR A O 1
ATOM 698 N N . ASP A 1 82 ? -18.948 -4.620 18.438 1.00 77.94 82 ASP A N 1
ATOM 699 C CA . ASP A 1 82 ? -18.880 -4.408 16.993 1.00 77.94 82 ASP A CA 1
ATOM 700 C C . ASP A 1 82 ? -17.515 -3.896 16.509 1.00 77.94 82 ASP A C 1
ATOM 702 O O . ASP A 1 82 ? -17.280 -3.828 15.304 1.00 77.94 82 ASP A O 1
ATOM 706 N N . VAL A 1 83 ? -16.617 -3.523 17.422 1.00 80.44 83 VAL A N 1
ATOM 707 C CA . VAL A 1 83 ? -15.350 -2.855 17.097 1.00 80.44 83 VAL A CA 1
ATOM 708 C C . VAL A 1 83 ? -14.370 -3.782 16.380 1.00 80.44 83 VAL A C 1
ATOM 710 O O . VAL A 1 83 ? -13.901 -3.386 15.314 1.00 80.44 83 VAL A O 1
ATOM 713 N N . PRO A 1 84 ? -14.075 -5.006 16.874 1.00 76.62 84 PRO A N 1
ATOM 714 C CA . PRO A 1 84 ? -13.125 -5.893 16.203 1.00 76.62 84 PRO A CA 1
ATOM 715 C C . PRO A 1 84 ? -13.549 -6.209 14.769 1.00 76.62 84 PRO A C 1
ATOM 717 O O . PRO A 1 84 ? -12.774 -6.017 13.842 1.00 76.62 84 PRO A O 1
ATOM 720 N N . THR A 1 85 ? -14.819 -6.574 14.568 1.00 77.38 85 THR A N 1
ATOM 721 C CA . THR A 1 85 ? -15.353 -6.887 13.237 1.00 77.38 85 THR A CA 1
ATOM 722 C C . THR A 1 85 ? -15.306 -5.687 12.296 1.00 77.38 85 THR A C 1
ATOM 724 O O . THR A 1 85 ? -14.995 -5.849 11.122 1.00 77.38 85 THR A O 1
ATOM 727 N N . GLN A 1 86 ? -15.593 -4.477 12.782 1.00 82.81 86 GLN A N 1
ATOM 728 C CA . GLN A 1 86 ? -15.481 -3.276 11.952 1.00 82.81 86 GLN A CA 1
ATOM 729 C C . GLN A 1 86 ? -14.034 -2.989 11.551 1.00 82.81 86 GLN A C 1
ATOM 731 O O . GLN A 1 86 ? -13.792 -2.661 10.393 1.00 82.81 86 GLN A O 1
ATOM 736 N N . ILE A 1 87 ? -13.079 -3.138 12.473 1.00 82.62 87 ILE A N 1
ATOM 737 C CA . ILE A 1 87 ? -11.653 -2.981 12.163 1.00 82.62 87 ILE A CA 1
ATOM 738 C C . ILE A 1 87 ? -11.222 -4.025 11.128 1.00 82.62 87 ILE A C 1
ATOM 740 O O . ILE A 1 87 ? -10.617 -3.648 10.129 1.00 82.62 87 ILE A O 1
ATOM 744 N N . ASP A 1 88 ? -11.590 -5.295 11.310 1.00 77.56 88 ASP A N 1
ATOM 745 C CA . ASP A 1 88 ? -11.258 -6.378 10.375 1.00 77.56 88 ASP A CA 1
ATOM 746 C C . ASP A 1 88 ? -11.795 -6.098 8.965 1.00 77.56 88 ASP A C 1
ATOM 748 O O . ASP A 1 88 ? -11.075 -6.263 7.981 1.00 77.56 88 ASP A O 1
ATOM 752 N N . VAL A 1 89 ? -13.037 -5.611 8.855 1.00 85.44 89 VAL A N 1
ATOM 753 C CA . VAL A 1 89 ? -13.630 -5.215 7.569 1.00 85.44 89 VAL A CA 1
ATOM 754 C C . VAL A 1 89 ? -12.839 -4.074 6.928 1.00 85.44 89 VAL A C 1
ATOM 756 O O . VAL A 1 89 ? -12.505 -4.162 5.750 1.00 85.44 89 VAL A O 1
ATOM 759 N N . ARG A 1 90 ? -12.485 -3.026 7.685 1.00 90.12 90 ARG A N 1
ATOM 760 C CA . ARG A 1 90 ? -11.713 -1.889 7.151 1.00 90.12 90 ARG A CA 1
ATOM 761 C C . ARG A 1 90 ? -10.302 -2.275 6.731 1.00 90.12 90 ARG A C 1
ATOM 763 O O . ARG A 1 90 ? -9.824 -1.801 5.703 1.00 90.12 90 ARG A O 1
ATOM 770 N N . VAL A 1 91 ? -9.643 -3.141 7.495 1.00 87.25 91 VAL A N 1
ATOM 771 C CA . VAL A 1 91 ? -8.334 -3.692 7.129 1.00 87.25 91 VAL A CA 1
ATOM 772 C C . VAL A 1 91 ? -8.457 -4.535 5.859 1.00 87.25 91 VAL A C 1
ATOM 774 O O . VAL A 1 91 ? -7.656 -4.354 4.949 1.00 87.25 91 VAL A O 1
ATOM 777 N N . GLY A 1 92 ? -9.484 -5.382 5.747 1.00 84.31 92 GLY A N 1
ATOM 778 C CA . GLY A 1 92 ? -9.762 -6.158 4.535 1.00 84.31 92 GLY A CA 1
ATOM 779 C C . GLY A 1 92 ? -9.961 -5.279 3.297 1.00 84.31 92 GLY A C 1
ATOM 780 O O . GLY A 1 92 ? -9.276 -5.468 2.298 1.00 84.31 92 GLY A O 1
ATOM 781 N N . GLU A 1 93 ? -10.804 -4.246 3.388 1.00 90.62 93 GLU A N 1
ATOM 782 C CA . GLU A 1 93 ? -11.017 -3.271 2.304 1.00 90.62 93 GLU A CA 1
ATOM 783 C C . GLU A 1 93 ? -9.721 -2.545 1.899 1.00 90.62 93 GLU A C 1
ATOM 785 O O . GLU A 1 93 ? -9.522 -2.203 0.730 1.00 90.62 93 GLU A O 1
ATOM 790 N N . MET A 1 94 ? -8.838 -2.281 2.865 1.00 91.00 94 MET A N 1
ATOM 791 C CA . MET A 1 94 ? -7.541 -1.651 2.631 1.00 91.00 94 MET A CA 1
ATOM 792 C C . MET A 1 94 ? -6.573 -2.604 1.919 1.00 91.00 94 MET A C 1
ATOM 794 O O . MET A 1 94 ? -5.876 -2.180 0.999 1.00 91.00 94 MET A O 1
ATOM 798 N N . ILE A 1 95 ? -6.561 -3.884 2.296 1.00 88.62 95 ILE A N 1
ATOM 799 C CA . ILE A 1 95 ? -5.769 -4.927 1.632 1.00 88.62 95 ILE A CA 1
ATOM 800 C C . ILE A 1 95 ? -6.260 -5.139 0.198 1.00 88.62 95 ILE A C 1
ATOM 802 O O . ILE A 1 95 ? -5.451 -5.127 -0.726 1.00 88.62 95 ILE A O 1
ATOM 806 N N . ASP A 1 96 ? -7.571 -5.267 -0.007 1.00 89.75 96 ASP A N 1
ATOM 807 C CA . ASP A 1 96 ? -8.161 -5.444 -1.337 1.00 89.75 96 ASP A CA 1
ATOM 808 C C . ASP A 1 96 ? -7.811 -4.275 -2.266 1.00 89.75 96 ASP A C 1
ATOM 810 O O . ASP A 1 96 ? -7.453 -4.475 -3.429 1.00 89.75 96 ASP A O 1
ATOM 814 N N . TRP A 1 97 ? -7.868 -3.044 -1.748 1.00 93.81 97 TRP A N 1
ATOM 815 C CA . TRP A 1 97 ? -7.458 -1.856 -2.491 1.00 93.81 97 TRP A CA 1
ATOM 816 C C . TRP A 1 97 ? -5.965 -1.863 -2.839 1.00 93.81 97 TRP A C 1
ATOM 818 O O . TRP A 1 97 ? -5.620 -1.542 -3.975 1.00 93.81 97 TRP A O 1
ATOM 828 N N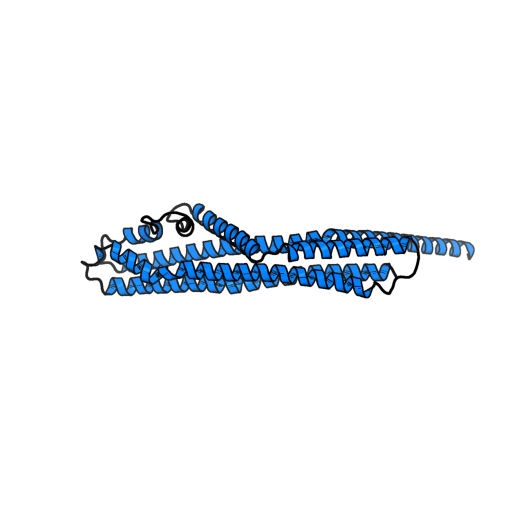 . LEU A 1 98 ? -5.097 -2.228 -1.891 1.00 91.88 98 LEU A N 1
ATOM 829 C CA . LEU A 1 98 ? -3.646 -2.301 -2.087 1.00 91.88 98 LEU A CA 1
ATOM 830 C C . LEU A 1 98 ? -3.298 -3.286 -3.209 1.00 91.88 98 LEU A C 1
ATOM 832 O O . LEU A 1 98 ? -2.570 -2.950 -4.139 1.00 91.88 98 LEU A O 1
ATOM 836 N N . VAL A 1 99 ? -3.896 -4.474 -3.136 1.00 90.75 99 VAL A N 1
ATOM 837 C CA . VAL A 1 99 ? -3.817 -5.542 -4.138 1.00 90.75 99 VAL A CA 1
ATOM 838 C C . VAL A 1 99 ? -4.261 -5.011 -5.509 1.00 90.75 99 VAL A C 1
ATOM 840 O O . VAL A 1 99 ? -3.557 -5.100 -6.516 1.00 90.75 99 VAL A O 1
ATOM 843 N N . GLU A 1 100 ? -5.421 -4.364 -5.574 1.00 90.50 100 GLU A N 1
ATOM 844 C CA . GLU A 1 100 ? -5.918 -3.826 -6.837 1.00 90.50 100 GLU A CA 1
ATOM 845 C C . GLU A 1 100 ? -5.037 -2.702 -7.414 1.00 90.50 100 GLU A C 1
ATOM 847 O O . GLU A 1 100 ? -4.878 -2.606 -8.634 1.00 90.50 100 GLU A O 1
ATOM 852 N N . ALA A 1 101 ? -4.470 -1.851 -6.558 1.00 92.25 101 ALA A N 1
ATOM 853 C CA . ALA A 1 101 ? -3.581 -0.770 -6.960 1.00 92.25 101 ALA A CA 1
ATOM 854 C C . ALA A 1 101 ? -2.263 -1.295 -7.541 1.00 92.25 101 ALA A C 1
ATOM 856 O O . ALA A 1 101 ? -1.865 -0.835 -8.612 1.00 92.25 101 ALA A O 1
ATOM 857 N N . ASP A 1 102 ? -1.659 -2.300 -6.904 1.00 89.88 102 ASP A N 1
ATOM 858 C CA . ASP A 1 102 ? -0.458 -2.974 -7.403 1.00 89.88 102 ASP A CA 1
ATOM 859 C C . ASP A 1 102 ? -0.700 -3.577 -8.794 1.00 89.88 102 ASP A C 1
ATOM 861 O O . ASP A 1 102 ? 0.022 -3.284 -9.751 1.00 89.88 102 ASP A O 1
ATOM 865 N N . LEU A 1 103 ? -1.797 -4.326 -8.957 1.00 88.19 103 LEU A N 1
ATOM 866 C CA . LEU A 1 103 ? -2.155 -4.927 -10.243 1.00 88.19 103 LEU A CA 1
ATOM 867 C C . LEU A 1 103 ? -2.330 -3.879 -11.354 1.00 88.19 103 LEU A C 1
ATOM 869 O O . LEU A 1 103 ? -1.833 -4.058 -12.471 1.00 88.19 103 LEU A O 1
ATOM 873 N N . ARG A 1 104 ? -3.035 -2.778 -11.066 1.00 90.06 104 ARG A N 1
ATOM 874 C CA . ARG A 1 104 ? -3.217 -1.682 -12.032 1.00 90.06 104 ARG A CA 1
ATOM 875 C C . ARG A 1 104 ? -1.887 -1.038 -12.407 1.00 90.06 104 ARG A C 1
ATOM 877 O O . ARG A 1 104 ? -1.681 -0.730 -13.581 1.00 90.06 104 ARG A O 1
ATOM 884 N N . GLN A 1 105 ? -0.985 -0.858 -11.445 1.00 91.75 105 GLN A N 1
ATOM 885 C CA . GLN A 1 105 ? 0.320 -0.259 -11.701 1.00 91.75 105 GLN A CA 1
ATOM 886 C C . GLN A 1 105 ? 1.173 -1.146 -12.616 1.00 91.75 105 GLN A C 1
ATOM 888 O O . GLN A 1 105 ? 1.768 -0.655 -13.578 1.00 91.75 105 GLN A O 1
ATOM 893 N N . TRP A 1 106 ? 1.164 -2.461 -12.392 1.00 89.44 106 TRP A N 1
ATOM 894 C CA . TRP A 1 106 ? 1.804 -3.428 -13.286 1.00 89.44 106 TRP A CA 1
ATOM 895 C C . TRP A 1 106 ? 1.274 -3.361 -14.716 1.00 89.44 106 TRP A C 1
ATOM 897 O O . TRP A 1 106 ? 2.053 -3.362 -15.677 1.00 89.44 106 TRP A O 1
ATOM 907 N N . GLN A 1 107 ? -0.048 -3.275 -14.871 1.00 87.75 107 GLN A N 1
ATOM 908 C CA . GLN A 1 107 ? -0.685 -3.141 -16.180 1.00 87.75 107 GLN A CA 1
ATOM 909 C C . GLN A 1 107 ? -0.269 -1.839 -16.872 1.00 87.75 107 GLN A C 1
ATOM 911 O O . GLN A 1 107 ? 0.135 -1.884 -18.034 1.00 87.75 107 GLN A O 1
ATOM 916 N N . ALA A 1 108 ? -0.277 -0.713 -16.153 1.00 89.69 108 ALA A N 1
ATOM 917 C CA . ALA A 1 108 ? 0.101 0.594 -16.685 1.00 89.69 108 ALA A CA 1
ATOM 918 C C . ALA A 1 108 ? 1.557 0.629 -17.181 1.00 89.69 108 ALA A C 1
ATOM 920 O O . ALA A 1 108 ? 1.817 1.046 -18.312 1.00 89.69 108 ALA A O 1
ATOM 921 N N . VAL A 1 109 ? 2.510 0.130 -16.382 1.00 88.06 109 VAL A N 1
ATOM 922 C CA . VAL A 1 109 ? 3.934 0.072 -16.769 1.00 88.06 109 VAL A CA 1
ATOM 923 C C . VAL A 1 109 ? 4.131 -0.818 -17.998 1.00 88.06 109 VAL A C 1
ATOM 925 O O . VAL A 1 109 ? 4.862 -0.471 -18.929 1.00 88.06 109 VAL A O 1
ATOM 928 N N . THR A 1 110 ? 3.448 -1.960 -18.034 1.00 85.19 110 THR A N 1
ATOM 929 C CA . THR A 1 110 ? 3.559 -2.917 -19.142 1.00 85.19 110 THR A CA 1
ATOM 930 C C . THR A 1 110 ? 2.968 -2.368 -20.429 1.00 85.19 110 THR A C 1
ATOM 932 O O . THR A 1 110 ? 3.579 -2.498 -21.490 1.00 85.19 110 THR A O 1
ATOM 935 N N . GLU A 1 111 ? 1.799 -1.734 -20.349 1.00 86.88 111 GLU A N 1
ATOM 936 C CA . GLU A 1 111 ? 1.157 -1.083 -21.486 1.00 86.88 111 GLU A CA 1
ATOM 937 C C . GLU A 1 111 ? 2.034 0.045 -22.033 1.00 86.88 111 GLU A C 1
ATOM 939 O O . GLU A 1 111 ? 2.264 0.108 -23.243 1.00 86.88 111 GLU A O 1
ATOM 944 N N . HIS A 1 112 ? 2.613 0.865 -21.152 1.00 86.25 112 HIS A N 1
ATOM 945 C CA . HIS A 1 112 ? 3.509 1.948 -21.542 1.00 86.25 112 HIS A CA 1
ATOM 946 C C . HIS A 1 112 ? 4.734 1.433 -22.322 1.00 86.25 112 HIS A C 1
ATOM 948 O O . HIS A 1 112 ? 5.062 1.945 -23.398 1.00 86.25 112 HIS A O 1
ATOM 954 N N . LEU A 1 113 ? 5.373 0.361 -21.843 1.00 83.19 113 LEU A N 1
ATOM 955 C CA . LEU A 1 113 ? 6.512 -0.265 -22.527 1.00 83.19 113 LEU A CA 1
ATOM 956 C C . LEU A 1 113 ? 6.107 -0.985 -23.826 1.00 83.19 113 LEU A C 1
ATOM 958 O O . LEU A 1 113 ? 6.848 -0.956 -24.816 1.00 83.19 113 LEU A O 1
ATOM 962 N N . ALA A 1 114 ? 4.931 -1.615 -23.860 1.00 82.12 114 ALA A N 1
ATOM 963 C CA . ALA A 1 114 ? 4.422 -2.314 -25.038 1.00 82.12 114 ALA A CA 1
ATOM 964 C C . ALA A 1 114 ? 4.041 -1.348 -26.171 1.00 82.12 114 ALA A C 1
ATOM 966 O O . ALA A 1 114 ? 4.364 -1.600 -27.336 1.00 82.12 114 ALA A O 1
ATOM 967 N N . GLU A 1 115 ? 3.406 -0.223 -25.849 1.00 82.38 115 GLU A N 1
ATOM 968 C CA . GLU A 1 115 ? 3.088 0.831 -26.814 1.00 82.38 115 GLU A CA 1
ATOM 969 C C . GLU A 1 115 ? 4.372 1.393 -27.435 1.00 82.38 115 GLU A C 1
ATOM 971 O O . GLU A 1 115 ? 4.509 1.507 -28.660 1.00 82.38 115 GLU A O 1
ATOM 976 N N . ARG A 1 116 ? 5.398 1.588 -26.600 1.00 75.25 116 ARG A N 1
ATOM 977 C CA . ARG A 1 116 ? 6.730 1.999 -27.043 1.00 75.25 116 ARG A CA 1
ATOM 978 C C . ARG A 1 116 ? 7.402 0.993 -27.975 1.00 75.25 116 ARG A C 1
ATOM 980 O O . ARG A 1 116 ? 8.220 1.379 -28.806 1.00 75.25 116 ARG A O 1
ATOM 987 N N . ARG A 1 117 ? 7.094 -0.302 -27.885 1.00 72.88 117 ARG A N 1
ATOM 988 C CA . ARG A 1 117 ? 7.571 -1.300 -28.857 1.00 72.88 117 ARG A CA 1
ATOM 989 C C . ARG A 1 117 ? 6.892 -1.124 -30.215 1.00 72.88 117 ARG A C 1
ATOM 991 O O . ARG A 1 117 ? 7.579 -1.138 -31.237 1.00 72.88 117 ARG A O 1
ATOM 998 N N . ARG A 1 118 ? 5.566 -0.959 -30.235 1.00 74.81 118 ARG A N 1
ATOM 999 C CA . ARG A 1 118 ? 4.760 -0.918 -31.471 1.00 74.81 118 ARG A CA 1
ATOM 1000 C C . ARG A 1 118 ? 5.140 0.248 -32.375 1.00 74.81 118 ARG A C 1
ATOM 1002 O O . ARG A 1 118 ? 5.329 0.044 -33.569 1.00 74.81 118 ARG A O 1
ATOM 1009 N N . GLN A 1 119 ? 5.357 1.427 -31.799 1.00 71.38 119 GLN A N 1
ATOM 1010 C CA . GLN A 1 119 ? 5.662 2.658 -32.540 1.00 71.38 119 GLN A CA 1
ATOM 1011 C C . GLN A 1 119 ? 6.944 2.599 -33.397 1.00 71.38 119 GLN A C 1
ATOM 1013 O O . GLN A 1 119 ? 7.114 3.415 -34.302 1.00 71.38 119 GLN A O 1
ATOM 1018 N N . TYR A 1 120 ? 7.849 1.642 -33.152 1.00 64.88 120 TYR A N 1
ATOM 1019 C CA . TYR A 1 120 ? 9.145 1.558 -33.847 1.00 64.88 120 TYR A CA 1
ATOM 1020 C C . TYR A 1 120 ? 9.348 0.288 -34.666 1.00 64.88 120 TYR A C 1
ATOM 1022 O O . TYR A 1 120 ? 10.395 0.147 -35.302 1.00 64.88 120 TYR A O 1
ATOM 1030 N N . LYS A 1 121 ? 8.345 -0.596 -34.712 1.00 61.78 121 LYS A N 1
ATOM 1031 C CA . LYS A 1 121 ? 8.383 -1.817 -35.524 1.00 61.78 121 LYS A CA 1
ATOM 1032 C C . LYS A 1 121 ? 8.494 -1.512 -37.028 1.00 61.78 121 LYS A C 1
ATOM 1034 O O . LYS A 1 121 ? 9.171 -2.240 -37.745 1.00 61.78 121 LYS A O 1
ATOM 1039 N N . ASP A 1 122 ? 7.940 -0.382 -37.473 1.00 55.62 122 ASP A N 1
ATOM 1040 C CA . ASP A 1 122 ? 7.860 -0.002 -38.894 1.00 55.62 122 ASP A CA 1
ATOM 1041 C C . ASP A 1 122 ? 9.040 0.858 -39.398 1.00 55.62 122 ASP A C 1
ATOM 1043 O O . ASP A 1 122 ? 9.097 1.223 -40.570 1.00 55.62 122 ASP A O 1
ATOM 1047 N N . ARG A 1 123 ? 10.018 1.192 -38.539 1.00 56.38 123 ARG A N 1
ATOM 1048 C CA . ARG A 1 123 ? 11.187 2.035 -38.894 1.00 56.38 123 ARG A CA 1
ATOM 1049 C C . ARG A 1 123 ? 12.469 1.240 -39.201 1.00 56.38 123 ARG A C 1
ATOM 1051 O O . ARG A 1 123 ? 13.559 1.815 -39.215 1.00 56.38 123 ARG A O 1
ATOM 1058 N N . ILE A 1 124 ? 12.363 -0.068 -39.432 1.00 54.03 124 ILE A N 1
ATOM 1059 C CA . ILE A 1 124 ? 13.510 -0.986 -39.513 1.00 54.03 124 ILE A CA 1
ATOM 1060 C C . ILE A 1 124 ? 14.019 -1.103 -40.961 1.00 54.03 124 ILE A C 1
ATOM 1062 O O . ILE A 1 124 ? 13.429 -1.806 -41.775 1.00 54.03 124 ILE A O 1
ATOM 1066 N N . VAL A 1 125 ? 15.146 -0.452 -41.280 1.00 50.78 125 VAL A N 1
ATOM 1067 C CA . VAL A 1 125 ? 15.902 -0.681 -42.529 1.00 50.78 125 VAL A CA 1
ATOM 1068 C C . VAL A 1 125 ? 17.419 -0.667 -42.251 1.00 50.78 125 VAL A C 1
ATOM 1070 O O . VAL A 1 125 ? 17.962 0.369 -41.871 1.00 50.78 125 VAL A O 1
ATOM 1073 N N . GLY A 1 126 ? 18.106 -1.796 -42.502 1.00 52.00 126 GLY A N 1
ATOM 1074 C CA . GLY A 1 126 ? 19.567 -1.878 -42.730 1.00 52.00 126 GLY A CA 1
ATOM 1075 C C . GLY A 1 126 ? 20.454 -2.532 -41.644 1.00 52.00 126 GLY A C 1
ATOM 1076 O O . GLY A 1 126 ? 20.202 -2.369 -40.459 1.00 52.00 126 GLY A O 1
ATOM 1077 N N . GLY A 1 127 ? 21.533 -3.211 -42.092 1.00 53.59 127 GLY A N 1
ATOM 1078 C CA . GLY A 1 127 ? 22.783 -3.573 -41.372 1.00 53.59 127 GLY A CA 1
ATOM 1079 C C . GLY A 1 127 ? 22.728 -4.627 -40.242 1.00 53.59 127 GLY A C 1
ATOM 1080 O O . GLY A 1 127 ? 21.893 -4.538 -39.350 1.00 53.59 127 GLY A O 1
ATOM 1081 N N . SER A 1 128 ? 23.670 -5.589 -40.204 1.00 57.16 128 SER A N 1
ATOM 1082 C CA . SER A 1 128 ? 23.669 -6.683 -39.201 1.00 57.16 128 SER A CA 1
ATOM 1083 C C . SER A 1 128 ? 23.856 -6.213 -37.746 1.00 57.16 128 SER A C 1
ATOM 1085 O O . SER A 1 128 ? 23.197 -6.743 -36.854 1.00 57.16 128 SER A O 1
ATOM 1087 N N . GLU A 1 129 ? 24.672 -5.181 -37.491 1.00 60.06 129 GLU A N 1
ATOM 1088 C CA . GLU A 1 129 ? 24.850 -4.609 -36.141 1.00 60.06 129 GLU A CA 1
ATOM 1089 C C . GLU A 1 129 ? 23.627 -3.818 -35.652 1.00 60.06 129 GLU A C 1
ATOM 1091 O O . GLU A 1 129 ? 23.298 -3.837 -34.465 1.00 60.06 129 GLU A O 1
ATOM 1096 N N . ILE A 1 130 ? 22.923 -3.137 -36.563 1.00 66.88 130 ILE A N 1
ATOM 1097 C CA . ILE A 1 130 ? 21.670 -2.436 -36.254 1.00 66.88 130 ILE A CA 1
ATOM 1098 C C . ILE A 1 130 ? 20.576 -3.474 -35.953 1.00 66.88 130 ILE A C 1
ATOM 1100 O O . ILE A 1 130 ? 19.847 -3.328 -34.973 1.00 66.88 130 ILE A O 1
ATOM 1104 N N . GLY A 1 131 ? 20.533 -4.578 -36.707 1.00 73.00 131 GLY A N 1
ATOM 1105 C CA . GLY A 1 131 ? 19.639 -5.711 -36.452 1.00 73.00 131 GLY A CA 1
ATOM 1106 C C . GLY A 1 131 ? 19.829 -6.364 -35.076 1.00 73.00 131 GLY A C 1
ATOM 1107 O O . GLY A 1 131 ? 18.839 -6.675 -34.412 1.00 73.00 131 GLY A O 1
ATOM 1108 N N . ALA A 1 132 ? 21.073 -6.514 -34.604 1.00 77.56 132 ALA A N 1
ATOM 1109 C CA . ALA A 1 132 ? 21.362 -7.067 -33.277 1.00 77.56 132 ALA A CA 1
ATOM 1110 C C . ALA A 1 132 ? 20.854 -6.164 -32.136 1.00 77.56 132 ALA A C 1
ATOM 1112 O O . ALA A 1 132 ? 20.227 -6.659 -31.201 1.00 77.56 132 ALA A O 1
ATOM 1113 N N . PHE A 1 133 ? 21.050 -4.842 -32.241 1.00 81.25 133 PHE A N 1
ATOM 1114 C CA . PHE A 1 133 ? 20.513 -3.865 -31.281 1.00 81.25 133 PHE A CA 1
ATOM 1115 C C . PHE A 1 133 ? 18.982 -3.947 -31.178 1.00 81.25 133 PHE A C 1
ATOM 1117 O O . PHE A 1 133 ? 18.435 -4.006 -30.078 1.00 81.25 133 PHE A O 1
ATOM 1124 N N . HIS A 1 134 ? 18.288 -3.980 -32.319 1.00 80.56 134 HIS A N 1
ATOM 1125 C CA . HIS A 1 134 ? 16.826 -4.061 -32.348 1.00 80.56 134 HIS A CA 1
ATOM 1126 C C . HIS A 1 134 ? 16.300 -5.377 -31.770 1.00 80.56 134 HIS A C 1
ATOM 1128 O O . HIS A 1 134 ? 15.358 -5.352 -30.980 1.00 80.56 134 HIS A O 1
ATOM 1134 N N . SER A 1 135 ? 16.935 -6.498 -32.120 1.00 81.88 135 SER A N 1
ATOM 1135 C CA . SER A 1 135 ? 16.545 -7.827 -31.637 1.00 81.88 135 SER A CA 1
ATOM 1136 C C . SER A 1 135 ? 16.730 -7.953 -30.122 1.00 81.88 135 SER A C 1
ATOM 1138 O O . SER A 1 135 ? 15.857 -8.472 -29.430 1.00 81.88 135 SER A O 1
ATOM 1140 N N . GLU A 1 136 ? 17.840 -7.434 -29.587 1.00 84.88 136 GLU A N 1
ATOM 1141 C CA . GLU A 1 136 ? 18.106 -7.449 -28.146 1.00 84.88 136 GLU A CA 1
ATOM 1142 C C . GLU A 1 136 ? 17.131 -6.548 -27.380 1.00 84.88 136 GLU A C 1
ATOM 1144 O O . GLU A 1 136 ? 16.560 -6.967 -26.374 1.00 84.88 136 GLU A O 1
ATOM 1149 N N . ARG A 1 137 ? 16.863 -5.342 -27.898 1.00 85.94 137 ARG A N 1
ATOM 1150 C CA . ARG A 1 137 ? 15.852 -4.431 -27.345 1.00 85.94 137 ARG A CA 1
ATOM 1151 C C . ARG A 1 137 ? 14.477 -5.097 -27.270 1.00 85.94 137 ARG A C 1
ATOM 1153 O O . ARG A 1 137 ? 13.816 -5.028 -26.238 1.00 85.94 137 ARG A O 1
ATOM 1160 N N . GLU A 1 138 ? 14.044 -5.728 -28.359 1.00 84.69 138 GLU A N 1
ATOM 1161 C CA . GLU A 1 138 ? 12.752 -6.413 -28.437 1.00 84.69 138 GLU A CA 1
ATOM 1162 C C . GLU A 1 138 ? 12.668 -7.577 -27.446 1.00 84.69 138 GLU A C 1
ATOM 1164 O O . GLU A 1 138 ? 11.689 -7.686 -26.711 1.00 84.69 138 GLU A O 1
ATOM 1169 N N . ARG A 1 139 ? 13.731 -8.383 -27.348 1.00 87.31 139 ARG A N 1
ATOM 1170 C CA . ARG A 1 139 ? 13.835 -9.478 -26.377 1.00 87.31 139 ARG A CA 1
ATOM 1171 C C . ARG A 1 139 ? 13.715 -8.994 -24.931 1.00 87.31 139 ARG A C 1
ATOM 1173 O O . ARG A 1 139 ? 13.076 -9.667 -24.124 1.00 87.31 139 ARG A O 1
ATOM 1180 N N . LEU A 1 140 ? 14.331 -7.859 -24.599 1.00 87.12 140 LEU A N 1
ATOM 1181 C CA . LEU A 1 140 ? 14.299 -7.288 -23.251 1.00 87.12 140 LEU A CA 1
ATOM 1182 C C . LEU A 1 140 ? 12.917 -6.734 -22.901 1.00 87.12 140 LEU A C 1
ATOM 1184 O O . LEU A 1 140 ? 12.411 -7.044 -21.827 1.00 87.12 140 LEU A O 1
ATOM 1188 N N . ILE A 1 141 ? 12.275 -5.999 -23.815 1.00 84.12 141 ILE A N 1
ATOM 1189 C CA . ILE A 1 141 ? 10.899 -5.512 -23.620 1.00 84.12 141 ILE A CA 1
ATOM 1190 C C . ILE A 1 141 ? 9.921 -6.692 -23.488 1.00 84.12 141 ILE A C 1
ATOM 1192 O O . ILE A 1 141 ? 9.047 -6.676 -22.623 1.00 84.12 141 ILE A O 1
ATOM 1196 N N . ASP A 1 142 ? 10.115 -7.761 -24.263 1.00 84.75 142 ASP A N 1
ATOM 1197 C CA . ASP A 1 142 ? 9.319 -8.991 -24.144 1.00 84.75 142 ASP A CA 1
ATOM 1198 C C . ASP A 1 142 ? 9.607 -9.769 -22.860 1.00 84.75 142 ASP A C 1
ATOM 1200 O O . ASP A 1 142 ? 8.752 -10.513 -22.379 1.00 84.75 142 ASP A O 1
ATOM 1204 N N . GLY A 1 143 ? 10.800 -9.609 -22.288 1.00 84.75 143 GLY A N 1
ATOM 1205 C CA . GLY A 1 143 ? 11.124 -10.063 -20.940 1.00 84.75 143 GLY A CA 1
ATOM 1206 C C . GLY A 1 143 ? 10.281 -9.345 -19.891 1.00 84.75 143 GLY A C 1
ATOM 1207 O O . GLY A 1 143 ? 9.635 -10.014 -19.091 1.00 84.75 143 GLY A O 1
ATOM 1208 N N . VAL A 1 144 ? 10.205 -8.011 -19.954 1.00 83.00 144 VAL A N 1
ATOM 1209 C CA . VAL A 1 144 ? 9.374 -7.217 -19.031 1.00 83.00 144 VAL A CA 1
ATOM 1210 C C . VAL A 1 144 ? 7.898 -7.588 -19.165 1.00 83.00 144 VAL A C 1
ATOM 1212 O O . VAL A 1 144 ? 7.238 -7.866 -18.172 1.00 83.00 144 VAL A O 1
ATOM 1215 N N . GLY A 1 145 ? 7.383 -7.672 -20.395 1.00 81.25 145 GLY A N 1
ATOM 1216 C CA . GLY A 1 145 ? 5.987 -8.046 -20.633 1.00 81.25 145 GLY A CA 1
ATOM 1217 C C . GLY A 1 145 ? 5.656 -9.498 -20.269 1.00 81.25 145 GLY A C 1
ATOM 1218 O O . GLY A 1 145 ? 4.485 -9.841 -20.120 1.00 81.25 145 GLY A O 1
ATOM 1219 N N . ARG A 1 146 ? 6.656 -10.382 -20.155 1.00 82.62 146 ARG A N 1
ATOM 1220 C CA . ARG A 1 146 ? 6.476 -11.719 -19.571 1.00 82.62 146 ARG A CA 1
ATOM 1221 C C . ARG A 1 146 ? 6.484 -11.664 -18.054 1.00 82.62 146 ARG A C 1
ATOM 1223 O O . ARG A 1 146 ? 5.533 -12.158 -17.487 1.00 82.62 146 ARG A O 1
ATOM 1230 N N . ALA A 1 147 ? 7.440 -10.979 -17.428 1.00 79.75 147 ALA A N 1
ATOM 1231 C CA . ALA A 1 147 ? 7.452 -10.796 -15.975 1.00 79.75 147 ALA A CA 1
ATOM 1232 C C . ALA A 1 147 ? 6.142 -10.168 -15.470 1.00 79.75 147 ALA A C 1
ATOM 1234 O O . ALA A 1 147 ? 5.555 -10.641 -14.508 1.00 79.75 147 ALA A O 1
ATOM 1235 N N . ALA A 1 148 ? 5.626 -9.169 -16.184 1.00 72.94 148 ALA A N 1
ATOM 1236 C CA . ALA A 1 148 ? 4.333 -8.581 -15.875 1.00 72.94 148 ALA A CA 1
ATOM 1237 C C . ALA A 1 148 ? 3.163 -9.550 -16.079 1.00 72.94 148 ALA A C 1
ATOM 1239 O O . ALA A 1 148 ? 2.234 -9.549 -15.282 1.00 72.94 148 ALA A O 1
ATOM 1240 N N . ARG A 1 149 ? 3.191 -10.390 -17.123 1.00 73.25 149 ARG A N 1
ATOM 1241 C CA . ARG A 1 149 ? 2.185 -11.449 -17.296 1.00 73.25 149 ARG A CA 1
ATOM 1242 C C . ARG A 1 149 ? 2.295 -12.515 -16.225 1.00 73.25 149 ARG A C 1
ATOM 1244 O O . ARG A 1 149 ? 1.263 -12.923 -15.742 1.00 73.25 149 ARG A O 1
ATOM 1251 N N . ASP A 1 150 ? 3.488 -12.914 -15.817 1.00 76.38 150 ASP A N 1
ATOM 1252 C CA . ASP A 1 150 ? 3.683 -13.890 -14.748 1.00 76.38 150 ASP A CA 1
ATOM 1253 C C . ASP A 1 150 ? 3.152 -13.335 -13.419 1.00 76.38 150 ASP A C 1
ATOM 1255 O O . ASP A 1 150 ? 2.495 -14.054 -12.672 1.00 76.38 150 ASP A O 1
ATOM 1259 N N . VAL A 1 151 ? 3.355 -12.037 -13.162 1.00 68.94 151 VAL A N 1
ATOM 1260 C CA . VAL A 1 151 ? 2.761 -11.343 -12.013 1.00 68.94 151 VAL A CA 1
ATOM 1261 C C . VAL A 1 151 ? 1.242 -11.287 -12.136 1.00 68.94 151 VAL A C 1
ATOM 1263 O O . VAL A 1 151 ? 0.584 -11.643 -11.174 1.00 68.94 151 VAL A O 1
ATOM 1266 N N . VAL A 1 152 ? 0.682 -10.905 -13.292 1.00 69.19 152 VAL A N 1
ATOM 1267 C CA . VAL A 1 152 ? -0.771 -10.752 -13.531 1.00 69.19 152 VAL A CA 1
ATOM 1268 C C . VAL A 1 152 ? -1.521 -12.095 -13.610 1.00 69.19 152 VAL A C 1
ATOM 1270 O O . VAL A 1 152 ? -2.632 -12.200 -13.105 1.00 69.19 152 VAL A O 1
ATOM 1273 N N . GLU A 1 153 ? -0.949 -13.117 -14.248 1.00 68.50 153 GLU A N 1
ATOM 1274 C CA . GLU A 1 153 ? -1.508 -14.471 -14.411 1.00 68.50 153 GLU A CA 1
ATOM 1275 C C . GLU A 1 153 ? -1.292 -15.320 -13.154 1.00 68.50 153 GLU A C 1
ATOM 1277 O O . GLU A 1 153 ? -2.142 -16.141 -12.818 1.00 68.50 153 GLU A O 1
ATOM 1282 N N . GLY A 1 154 ? -0.190 -15.095 -12.429 1.00 65.62 154 GLY A N 1
ATOM 1283 C CA . GLY A 1 154 ? 0.032 -15.629 -11.085 1.00 65.62 154 GLY A CA 1
ATOM 1284 C C . GLY A 1 154 ? -0.740 -14.883 -9.991 1.00 65.62 154 GLY A C 1
ATOM 1285 O O . GLY A 1 154 ? -0.714 -15.308 -8.835 1.00 65.62 154 GLY A O 1
ATOM 1286 N N . TYR A 1 155 ? -1.430 -13.790 -10.339 1.00 65.19 155 TYR A N 1
ATOM 1287 C CA . TYR A 1 155 ? -2.186 -12.958 -9.410 1.00 65.19 155 TYR A CA 1
ATOM 1288 C C . TYR A 1 155 ? -3.546 -13.568 -9.060 1.00 65.19 155 TYR A C 1
ATOM 1290 O O . TYR A 1 155 ? -4.577 -13.220 -9.642 1.00 65.19 155 TYR A O 1
ATOM 1298 N N . ASP A 1 156 ? -3.590 -14.441 -8.056 1.00 73.88 156 ASP A N 1
ATOM 1299 C CA . ASP A 1 156 ? -4.847 -14.688 -7.350 1.00 73.88 156 ASP A CA 1
ATOM 1300 C C . ASP A 1 156 ? -5.017 -13.610 -6.275 1.00 73.88 156 ASP A C 1
ATOM 1302 O O . ASP A 1 156 ? -4.395 -13.661 -5.212 1.00 73.88 156 ASP A O 1
ATOM 1306 N N . LYS A 1 157 ? -5.893 -12.635 -6.557 1.00 74.06 157 LYS A N 1
ATOM 1307 C CA . LYS A 1 157 ? -6.285 -11.568 -5.618 1.00 74.06 157 LYS A CA 1
ATOM 1308 C C . LYS A 1 157 ? -6.584 -12.110 -4.218 1.00 74.06 157 LYS A C 1
ATOM 1310 O O . LYS A 1 157 ? -6.240 -11.477 -3.227 1.00 74.06 157 LYS A O 1
ATOM 1315 N N . THR A 1 158 ? -7.193 -13.290 -4.138 1.00 77.44 158 THR A N 1
ATOM 1316 C CA . THR A 1 158 ? -7.582 -13.947 -2.888 1.00 77.44 158 THR A CA 1
ATOM 1317 C C . THR A 1 158 ? -6.381 -14.518 -2.145 1.00 77.44 158 THR A C 1
ATOM 1319 O O . THR A 1 158 ? -6.357 -14.512 -0.916 1.00 77.44 158 THR A O 1
ATOM 1322 N N . ASP A 1 159 ? -5.400 -15.073 -2.854 1.00 82.56 159 ASP A N 1
ATOM 1323 C CA . ASP A 1 159 ? -4.170 -15.568 -2.230 1.00 82.56 159 ASP A CA 1
ATOM 1324 C C . ASP A 1 159 ? -3.302 -14.410 -1.752 1.00 82.56 159 ASP A C 1
ATOM 1326 O O . ASP A 1 159 ? -2.783 -14.460 -0.637 1.00 82.56 159 ASP A O 1
ATOM 1330 N N . GLU A 1 160 ? -3.184 -13.351 -2.552 1.00 82.12 160 GLU A N 1
ATOM 1331 C CA . GLU A 1 160 ? -2.366 -12.196 -2.195 1.00 82.12 160 GLU A CA 1
ATOM 1332 C C . GLU A 1 160 ? -2.960 -11.431 -1.010 1.00 82.12 160 GLU A C 1
ATOM 1334 O O . GLU A 1 160 ? -2.267 -11.189 -0.019 1.00 82.12 160 GLU A O 1
ATOM 1339 N N . ALA A 1 161 ? -4.275 -11.190 -1.027 1.00 82.56 161 ALA A N 1
ATOM 1340 C CA . ALA A 1 161 ? -4.979 -10.615 0.113 1.00 82.56 161 ALA A CA 1
ATOM 1341 C C . ALA A 1 161 ? -4.816 -11.469 1.384 1.00 82.56 161 ALA A C 1
ATOM 1343 O O . ALA A 1 161 ? -4.616 -10.928 2.470 1.00 82.56 161 ALA A O 1
ATOM 1344 N N . ARG A 1 162 ? -4.825 -12.807 1.267 1.00 80.38 162 ARG A N 1
ATOM 1345 C CA . ARG A 1 162 ? -4.602 -13.714 2.408 1.00 80.38 162 ARG A CA 1
ATOM 1346 C C . ARG A 1 162 ? -3.189 -13.625 2.980 1.00 80.38 162 ARG A C 1
ATOM 1348 O O . ARG A 1 162 ? -3.049 -13.643 4.201 1.00 80.38 162 ARG A O 1
ATOM 1355 N N . LYS A 1 163 ? -2.154 -13.531 2.139 1.00 84.88 163 LYS A N 1
ATOM 1356 C CA . LYS A 1 163 ? -0.767 -13.358 2.609 1.00 84.88 163 LYS A CA 1
ATOM 1357 C C . LYS A 1 163 ? -0.604 -12.035 3.346 1.00 84.88 163 LYS A C 1
ATOM 1359 O O . LYS A 1 163 ? -0.109 -12.023 4.469 1.00 84.88 163 LYS A O 1
ATOM 1364 N N . ILE A 1 164 ? -1.091 -10.946 2.752 1.00 81.88 164 ILE A N 1
ATOM 1365 C CA . ILE A 1 164 ? -1.009 -9.613 3.356 1.00 81.88 164 ILE A CA 1
ATOM 1366 C C . ILE A 1 164 ? -1.798 -9.582 4.668 1.00 81.88 164 ILE A C 1
ATOM 1368 O O . ILE A 1 164 ? -1.304 -9.064 5.667 1.00 81.88 164 ILE A O 1
ATOM 1372 N N . ALA A 1 165 ? -2.984 -10.197 4.713 1.00 78.75 165 ALA A N 1
ATOM 1373 C CA . ALA A 1 165 ? -3.765 -10.319 5.941 1.00 78.75 165 ALA A CA 1
ATOM 1374 C C . ALA A 1 165 ? -3.008 -11.086 7.034 1.00 78.75 165 ALA A C 1
ATOM 1376 O O . ALA A 1 165 ? -3.001 -10.648 8.183 1.00 78.75 165 ALA A O 1
ATOM 1377 N N . ALA A 1 166 ? -2.330 -12.186 6.692 1.00 79.12 166 ALA A N 1
ATOM 1378 C CA . ALA A 1 166 ? -1.519 -12.945 7.643 1.00 79.12 166 ALA A CA 1
ATOM 1379 C C . ALA A 1 166 ? -0.317 -12.134 8.166 1.00 79.12 166 ALA A C 1
ATOM 1381 O O . ALA A 1 166 ? -0.001 -12.194 9.360 1.00 79.12 166 ALA A O 1
ATOM 1382 N N . ASP A 1 167 ? 0.322 -11.336 7.308 1.00 78.31 167 ASP A N 1
ATOM 1383 C CA . ASP A 1 167 ? 1.432 -10.461 7.695 1.00 78.31 167 ASP A CA 1
ATOM 1384 C C . ASP A 1 167 ? 0.959 -9.309 8.595 1.00 78.31 167 ASP A C 1
ATOM 1386 O O . ASP A 1 167 ? 1.579 -9.029 9.624 1.00 78.31 167 ASP A O 1
ATOM 1390 N N . VAL A 1 168 ? -0.173 -8.676 8.262 1.00 75.81 168 VAL A N 1
ATOM 1391 C CA . VAL A 1 168 ? -0.833 -7.660 9.101 1.00 75.81 168 VAL A CA 1
ATOM 1392 C C . VAL A 1 168 ? -1.193 -8.249 10.464 1.00 75.81 168 VAL A C 1
ATOM 1394 O O . VAL A 1 168 ? -0.847 -7.676 11.498 1.00 75.81 168 VAL A O 1
ATOM 1397 N N . GLN A 1 169 ? -1.831 -9.419 10.478 1.00 70.69 169 GLN A N 1
ATOM 1398 C CA . GLN A 1 169 ? -2.200 -10.137 11.694 1.00 70.69 169 GLN A CA 1
ATOM 1399 C C . GLN A 1 169 ? -0.976 -10.407 12.580 1.00 70.69 169 GLN A C 1
ATOM 1401 O O . GLN A 1 169 ? -1.011 -10.181 13.791 1.00 70.69 169 GLN A O 1
ATOM 1406 N N . SER A 1 170 ? 0.124 -10.846 11.967 1.00 74.06 170 SER A N 1
ATOM 1407 C CA . SER A 1 170 ? 1.386 -11.123 12.653 1.00 74.06 170 SER A CA 1
ATOM 1408 C C . SER A 1 170 ? 2.037 -9.853 13.203 1.00 74.06 170 SER A C 1
ATOM 1410 O O . SER A 1 170 ? 2.522 -9.856 14.335 1.00 74.06 170 SER A O 1
ATOM 1412 N N . ALA A 1 171 ? 2.019 -8.751 12.446 1.00 69.94 171 ALA A N 1
ATOM 1413 C CA . ALA A 1 171 ? 2.563 -7.464 12.879 1.00 69.94 171 ALA A CA 1
ATOM 1414 C C . ALA A 1 171 ? 1.799 -6.905 14.089 1.00 69.94 171 ALA A C 1
ATOM 1416 O O . ALA A 1 171 ? 2.415 -6.490 15.071 1.00 69.94 171 ALA A O 1
ATOM 1417 N N . VAL A 1 172 ? 0.465 -6.971 14.053 1.00 67.38 172 VAL A N 1
ATOM 1418 C CA . VAL A 1 172 ? -0.395 -6.568 15.174 1.00 67.38 172 VAL A CA 1
ATOM 1419 C C . VAL A 1 172 ? -0.153 -7.461 16.399 1.00 67.38 172 VAL A C 1
ATOM 1421 O O . VAL A 1 172 ? -0.023 -6.957 17.516 1.00 67.38 172 VAL A O 1
ATOM 1424 N N . ALA A 1 173 ? -0.022 -8.779 16.210 1.00 64.31 173 ALA A N 1
ATOM 1425 C CA . ALA A 1 173 ? 0.291 -9.706 17.298 1.00 64.31 173 ALA A CA 1
ATOM 1426 C C . ALA A 1 173 ? 1.671 -9.435 17.926 1.00 64.31 173 ALA A C 1
ATOM 1428 O O . ALA A 1 173 ? 1.809 -9.480 19.148 1.00 64.31 173 ALA A O 1
ATOM 1429 N N . ALA A 1 174 ? 2.686 -9.116 17.119 1.00 57.44 174 ALA A N 1
ATOM 1430 C CA . ALA A 1 174 ? 4.026 -8.785 17.599 1.00 57.44 174 ALA A CA 1
ATOM 1431 C C . ALA A 1 174 ? 4.049 -7.474 18.402 1.00 57.44 174 ALA A C 1
ATOM 1433 O O . ALA A 1 174 ? 4.678 -7.411 19.461 1.00 57.44 174 ALA A O 1
ATOM 1434 N N . ALA A 1 175 ? 3.323 -6.451 17.944 1.00 57.28 175 ALA A N 1
ATOM 1435 C CA . ALA A 1 175 ? 3.196 -5.184 18.661 1.00 57.28 175 ALA A CA 1
ATOM 1436 C C . ALA A 1 175 ? 2.556 -5.373 20.048 1.00 57.28 175 ALA A C 1
ATOM 1438 O O . ALA A 1 175 ? 2.979 -4.754 21.022 1.00 57.28 175 ALA A O 1
ATOM 1439 N N . ALA A 1 176 ? 1.629 -6.325 20.178 1.00 53.19 176 ALA A N 1
ATOM 1440 C CA . ALA A 1 176 ? 1.021 -6.668 21.457 1.00 53.19 176 ALA A CA 1
ATOM 1441 C C . ALA A 1 176 ? 1.966 -7.349 22.474 1.00 53.19 176 ALA A C 1
ATOM 1443 O O . ALA A 1 176 ? 1.646 -7.381 23.663 1.00 53.19 176 ALA A O 1
ATOM 1444 N N . VAL A 1 177 ? 3.104 -7.905 22.034 1.00 48.19 177 VAL A N 1
ATOM 1445 C CA . VAL A 1 177 ? 4.094 -8.594 22.892 1.00 48.19 177 VAL A CA 1
ATOM 1446 C C . VAL A 1 177 ? 5.166 -7.634 23.427 1.00 48.19 177 VAL A C 1
ATOM 1448 O O . VAL A 1 177 ? 5.728 -7.878 24.494 1.00 48.19 177 VAL A O 1
ATOM 1451 N N . LEU A 1 178 ? 5.449 -6.541 22.712 1.00 43.06 178 LEU A N 1
ATOM 1452 C CA . LEU A 1 178 ? 6.530 -5.600 23.039 1.00 43.06 178 LEU A CA 1
ATOM 1453 C C . LEU A 1 178 ? 6.149 -4.551 24.098 1.00 43.06 178 LEU A C 1
ATOM 1455 O O . LEU A 1 178 ? 7.036 -3.922 24.679 1.00 43.06 178 LEU A O 1
ATOM 1459 N N . GLU A 1 179 ? 4.863 -4.392 24.414 1.00 43.81 179 GLU A N 1
ATOM 1460 C CA . GLU A 1 179 ? 4.405 -3.511 25.493 1.00 43.81 179 GLU A CA 1
ATOM 1461 C C . GLU A 1 179 ? 4.603 -4.166 26.873 1.00 43.81 179 GLU A C 1
ATOM 1463 O O . GLU A 1 179 ? 3.724 -4.801 27.462 1.00 43.81 179 GLU A O 1
ATOM 1468 N N . VAL A 1 180 ? 5.813 -4.001 27.406 1.00 39.28 180 VAL A N 1
ATOM 1469 C CA . VAL A 1 180 ? 6.177 -4.333 28.785 1.00 39.28 180 VAL A CA 1
ATOM 1470 C C . VAL A 1 180 ? 5.334 -3.489 29.753 1.00 39.28 180 VAL A C 1
ATOM 1472 O O . VAL A 1 180 ? 5.557 -2.289 29.890 1.00 39.28 180 VAL A O 1
ATOM 1475 N N . GLY A 1 181 ? 4.421 -4.120 30.502 1.00 40.53 181 GLY A N 1
ATOM 1476 C CA . GLY A 1 181 ? 4.087 -3.649 31.856 1.00 40.53 181 GLY A CA 1
ATOM 1477 C C . GLY A 1 181 ? 2.622 -3.638 32.283 1.00 40.53 181 GLY A C 1
ATOM 1478 O O . GLY A 1 181 ? 2.365 -3.778 33.474 1.00 40.53 181 GLY A O 1
ATOM 1479 N N . ALA A 1 182 ? 1.650 -3.538 31.381 1.00 33.84 182 ALA A N 1
ATOM 1480 C CA . ALA A 1 182 ? 0.252 -3.752 31.739 1.00 33.84 182 ALA A CA 1
ATOM 1481 C C . ALA A 1 182 ? -0.594 -3.950 30.487 1.00 33.84 182 ALA A C 1
ATOM 1483 O O . ALA A 1 182 ? -0.910 -2.989 29.789 1.00 33.84 182 ALA A O 1
ATOM 1484 N N . VAL A 1 183 ? -1.093 -5.183 30.347 1.00 41.22 183 VAL A N 1
ATOM 1485 C CA . VAL A 1 183 ? -2.411 -5.420 29.763 1.00 41.22 183 VAL A CA 1
ATOM 1486 C C . VAL A 1 183 ? -2.395 -5.215 28.236 1.00 41.22 183 VAL A C 1
ATOM 1488 O O . VAL A 1 183 ? -2.946 -4.263 27.697 1.00 41.22 183 VAL A O 1
ATOM 1491 N N . GLY A 1 184 ? -1.775 -6.190 27.561 1.00 37.28 184 GLY A N 1
ATOM 1492 C CA . GLY A 1 184 ? -1.568 -6.249 26.116 1.00 37.28 184 GLY A CA 1
ATOM 1493 C C . GLY A 1 184 ? -2.773 -6.698 25.283 1.00 37.28 184 GLY A C 1
ATOM 1494 O O . GLY A 1 184 ? -3.522 -7.616 25.617 1.00 37.28 184 GLY A O 1
ATOM 1495 N N . LEU A 1 185 ? -2.876 -6.086 24.111 1.00 39.53 185 LEU A N 1
ATOM 1496 C CA . LEU A 1 185 ? -3.825 -6.361 23.028 1.00 39.53 185 LEU A CA 1
ATOM 1497 C C . LEU A 1 185 ? -3.649 -7.739 22.354 1.00 39.53 185 LEU A C 1
ATOM 1499 O O . LEU A 1 185 ? -4.295 -8.037 21.355 1.00 39.53 185 LEU A O 1
ATOM 1503 N N . GLY A 1 186 ? -2.829 -8.623 22.927 1.00 36.50 186 GLY A N 1
ATOM 1504 C CA . GLY A 1 186 ? -2.460 -9.928 22.363 1.00 36.50 186 GLY A CA 1
ATOM 1505 C C . GLY A 1 186 ? -3.511 -11.023 22.545 1.00 36.50 186 GLY A C 1
ATOM 1506 O O . GLY A 1 186 ? -3.257 -12.184 22.239 1.00 36.50 186 GLY A O 1
ATOM 1507 N N . VAL A 1 187 ? -4.689 -10.675 23.058 1.00 41.09 187 VAL A N 1
ATOM 1508 C CA . VAL A 1 187 ? -5.787 -11.620 23.297 1.00 41.09 187 VAL A CA 1
ATOM 1509 C C . VAL A 1 187 ? -6.859 -11.545 22.199 1.00 41.09 187 VAL A C 1
ATOM 1511 O O . VAL A 1 187 ? -7.667 -12.458 22.082 1.00 41.09 187 VAL A O 1
ATOM 1514 N N . VAL A 1 188 ? -6.850 -10.521 21.337 1.00 43.81 188 VAL A N 1
ATOM 1515 C CA . VAL A 1 188 ? -7.938 -10.331 20.357 1.00 43.81 188 VAL A CA 1
ATOM 1516 C C . VAL A 1 188 ? -7.798 -11.238 19.127 1.00 43.81 188 VAL A C 1
ATOM 1518 O O . VAL A 1 188 ? -8.809 -11.646 18.568 1.00 43.81 188 VAL A O 1
ATOM 1521 N N . VAL A 1 189 ? -6.584 -11.645 18.739 1.00 35.00 189 VAL A N 1
ATOM 1522 C CA . VAL A 1 189 ? -6.390 -12.374 17.469 1.00 35.00 189 VAL A CA 1
ATOM 1523 C C . VAL A 1 189 ? -6.063 -13.863 17.657 1.00 35.00 189 VAL A C 1
ATOM 1525 O O . VAL A 1 189 ? -6.547 -14.709 16.908 1.00 35.00 189 VAL A O 1
ATOM 1528 N N . THR A 1 190 ? -5.343 -14.245 18.712 1.00 32.41 190 THR A N 1
ATOM 1529 C CA . THR A 1 190 ? -5.037 -15.665 18.989 1.00 32.41 190 THR A CA 1
ATOM 1530 C C . THR A 1 190 ? -6.252 -16.451 19.502 1.00 32.41 190 THR A C 1
ATOM 1532 O O . THR A 1 190 ? -6.243 -17.679 19.517 1.00 32.41 190 THR A O 1
ATOM 1535 N N . ALA A 1 191 ? -7.322 -15.758 19.894 1.00 33.62 191 ALA A N 1
ATOM 1536 C CA . ALA A 1 191 ? -8.545 -16.376 20.394 1.00 33.62 191 ALA A CA 1
ATOM 1537 C C . ALA A 1 191 ? -9.523 -16.830 19.299 1.00 33.62 191 ALA A C 1
ATOM 1539 O O . ALA A 1 191 ? -10.444 -17.590 19.592 1.00 33.62 191 ALA A O 1
ATOM 1540 N N . LEU A 1 192 ? -9.335 -16.402 18.046 1.00 35.59 192 LEU A N 1
ATOM 1541 C CA . LEU A 1 192 ? -10.242 -16.758 16.949 1.00 35.59 192 LEU A CA 1
ATOM 1542 C C . LEU A 1 192 ? -9.861 -18.060 16.229 1.00 35.59 192 LEU A C 1
ATOM 1544 O O . LEU A 1 192 ? -10.684 -18.606 15.499 1.00 35.59 192 LEU A O 1
ATOM 1548 N N . ALA A 1 193 ? -8.659 -18.601 16.450 1.00 32.50 193 ALA A N 1
ATOM 1549 C CA . ALA A 1 193 ? -8.193 -19.778 15.713 1.00 32.50 193 ALA A CA 1
ATOM 1550 C C . ALA A 1 193 ? -8.474 -21.121 16.405 1.00 32.50 193 ALA A C 1
ATOM 1552 O O . ALA A 1 193 ? -8.587 -22.132 15.717 1.00 32.50 193 ALA A O 1
ATOM 1553 N N . THR A 1 194 ? -8.635 -21.180 17.731 1.00 32.84 194 THR A N 1
ATOM 1554 C CA . THR A 1 194 ? -8.859 -22.469 18.403 1.00 32.84 194 THR A CA 1
ATOM 1555 C C . THR A 1 194 ? -9.578 -22.338 19.741 1.00 32.84 194 THR A C 1
ATOM 1557 O O . THR A 1 194 ? -9.034 -21.806 20.704 1.00 32.84 194 THR A O 1
ATOM 1560 N N . THR A 1 195 ? -10.704 -23.050 19.816 1.00 30.34 195 THR A N 1
ATOM 1561 C CA . THR A 1 195 ? -11.323 -23.655 21.010 1.00 30.34 195 THR A CA 1
ATOM 1562 C C . THR A 1 195 ? -12.443 -22.866 21.690 1.00 30.34 195 THR A C 1
ATOM 1564 O O . THR A 1 195 ? -12.246 -21.906 22.425 1.00 30.34 195 THR A O 1
ATOM 1567 N N . MET A 1 196 ? -13.654 -23.399 21.513 1.00 36.81 196 MET A N 1
ATOM 1568 C CA . MET A 1 196 ? -14.790 -23.241 22.413 1.00 36.81 196 MET A CA 1
ATOM 1569 C C . MET A 1 196 ? -14.398 -23.642 23.848 1.00 36.81 196 MET A C 1
ATOM 1571 O O . MET A 1 196 ? -14.393 -24.828 24.157 1.00 36.81 196 MET A O 1
ATOM 1575 N N . ALA A 1 197 ? -14.069 -22.681 24.711 1.00 32.88 197 ALA A N 1
ATOM 1576 C CA . ALA A 1 197 ? -14.270 -22.722 26.167 1.00 32.88 197 ALA A CA 1
ATOM 1577 C C . ALA A 1 197 ? -13.714 -21.437 26.806 1.00 32.88 197 ALA A C 1
ATOM 1579 O O . ALA A 1 197 ? -12.529 -21.175 26.691 1.00 32.88 197 ALA A O 1
ATOM 1580 N N . MET A 1 198 ? -14.591 -20.690 27.486 1.00 40.22 198 MET A N 1
ATOM 1581 C CA . MET A 1 198 ? -14.348 -19.735 28.585 1.00 40.22 198 MET A CA 1
ATOM 1582 C C . MET A 1 198 ? -13.100 -18.818 28.584 1.00 40.22 198 MET A C 1
ATOM 1584 O O . MET A 1 198 ? -11.960 -19.255 28.643 1.00 40.22 198 MET A O 1
ATOM 1588 N N . ASP A 1 199 ? -13.403 -17.524 28.747 1.00 49.34 199 ASP A N 1
ATOM 1589 C CA . ASP A 1 199 ? -12.547 -16.411 29.188 1.00 49.34 199 ASP A CA 1
ATOM 1590 C C . ASP A 1 199 ? -11.454 -15.913 28.229 1.00 49.34 199 ASP A C 1
ATOM 1592 O O . ASP A 1 199 ? -10.263 -16.177 28.366 1.00 49.34 199 ASP A O 1
ATOM 1596 N N . VAL A 1 200 ? -11.876 -15.017 27.333 1.00 40.16 200 VAL A N 1
ATOM 1597 C CA . VAL A 1 200 ? -11.011 -14.176 26.494 1.00 40.16 200 VAL A CA 1
ATOM 1598 C C . VAL A 1 200 ? -11.473 -12.718 26.632 1.00 40.16 200 VAL A C 1
ATOM 1600 O O . VAL A 1 200 ? -12.002 -12.101 25.720 1.00 40.16 200 VAL A O 1
ATOM 1603 N N . THR A 1 201 ? -11.315 -12.158 27.833 1.00 50.09 201 THR A N 1
ATOM 1604 C CA . THR A 1 201 ? -11.472 -10.711 28.104 1.00 50.09 201 THR A CA 1
ATOM 1605 C C . THR A 1 201 ? -10.500 -10.226 29.188 1.00 50.09 201 THR A C 1
ATOM 1607 O O . THR A 1 201 ? -10.706 -9.170 29.768 1.00 50.09 201 THR A O 1
ATOM 1610 N N . GLY A 1 202 ? -9.467 -10.995 29.551 1.00 41.06 202 GLY A N 1
ATOM 1611 C CA . GLY A 1 202 ? -8.764 -10.875 30.845 1.00 41.06 202 GLY A CA 1
ATOM 1612 C C . GLY A 1 202 ? -7.992 -9.576 31.113 1.00 41.06 202 GLY A C 1
ATOM 1613 O O . GLY A 1 202 ? -7.559 -9.337 32.234 1.00 41.06 202 GLY A O 1
ATOM 1614 N N . ILE A 1 203 ? -7.838 -8.718 30.112 1.00 41.31 203 ILE A N 1
ATOM 1615 C CA . ILE A 1 203 ? -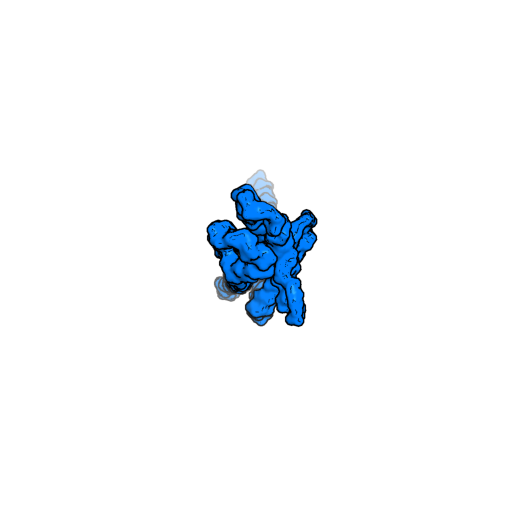6.886 -7.613 30.131 1.00 41.31 203 ILE A CA 1
ATOM 1616 C C . ILE A 1 203 ? -7.617 -6.267 30.298 1.00 41.31 203 ILE A C 1
ATOM 1618 O O . ILE A 1 203 ? -7.441 -5.613 31.325 1.00 41.31 203 ILE A O 1
ATOM 1622 N N . ILE A 1 204 ? -8.580 -5.931 29.434 1.00 45.00 204 ILE A N 1
ATOM 1623 C CA . ILE A 1 204 ? -9.502 -4.794 29.668 1.00 45.00 204 ILE A CA 1
ATOM 1624 C C . ILE A 1 204 ? -10.331 -5.017 30.952 1.00 45.00 204 ILE A C 1
ATOM 1626 O O . ILE A 1 204 ? -10.751 -4.080 31.630 1.00 45.00 204 ILE A O 1
ATOM 1630 N N . MET A 1 205 ? -10.502 -6.280 31.347 1.00 39.56 205 MET A N 1
ATOM 1631 C CA . MET A 1 205 ? -11.174 -6.652 32.584 1.00 39.56 205 MET A CA 1
ATOM 1632 C C . MET A 1 205 ? -10.366 -6.423 33.856 1.00 39.56 205 MET A C 1
ATOM 1634 O O . MET A 1 205 ? -10.961 -6.121 34.888 1.00 39.56 205 MET A O 1
ATOM 1638 N N . ALA A 1 206 ? -9.038 -6.543 33.831 1.00 42.19 206 ALA A N 1
ATOM 1639 C CA . ALA A 1 206 ? -8.230 -6.377 35.039 1.00 42.19 206 ALA A CA 1
ATOM 1640 C C . ALA A 1 206 ? -8.186 -4.909 35.508 1.00 42.19 206 ALA A C 1
ATOM 1642 O O . ALA A 1 206 ? -8.274 -4.648 36.711 1.00 42.19 206 ALA A O 1
ATOM 1643 N N . SER A 1 207 ? -8.159 -3.951 34.575 1.00 39.84 207 SER A N 1
ATOM 1644 C CA . SER A 1 207 ? -8.286 -2.513 34.865 1.00 39.84 207 SER A CA 1
ATOM 1645 C C . SER A 1 207 ? -9.690 -2.144 35.359 1.00 39.84 207 SER A C 1
ATOM 1647 O O . SER A 1 207 ? -9.839 -1.380 36.314 1.00 39.84 207 SER A O 1
ATOM 1649 N N . ALA A 1 208 ? -10.739 -2.778 34.823 1.00 44.09 208 ALA A N 1
ATOM 1650 C CA . ALA A 1 208 ? -12.102 -2.610 35.334 1.00 44.09 208 ALA A CA 1
ATOM 1651 C C . ALA A 1 208 ? -12.295 -3.179 36.762 1.00 44.09 208 ALA A C 1
ATOM 1653 O O . ALA A 1 208 ? -13.075 -2.642 37.556 1.00 44.09 208 ALA A O 1
ATOM 1654 N N . LEU A 1 209 ? -11.579 -4.250 37.128 1.00 40.22 209 LEU A N 1
ATOM 1655 C CA . LEU A 1 209 ? -11.777 -4.979 38.390 1.00 40.22 209 LEU A CA 1
ATOM 1656 C C . LEU A 1 209 ? -11.068 -4.370 39.612 1.00 40.22 209 LEU A C 1
ATOM 1658 O O . LEU A 1 209 ? -11.500 -4.640 40.740 1.00 40.22 209 LEU A O 1
ATOM 1662 N N . ALA A 1 210 ? -10.066 -3.502 39.429 1.00 42.41 210 ALA A N 1
ATOM 1663 C CA . ALA A 1 210 ? -9.404 -2.780 40.526 1.00 42.41 210 ALA A CA 1
ATOM 1664 C C . ALA A 1 210 ? -10.290 -1.690 41.176 1.00 42.41 210 ALA A C 1
ATOM 1666 O O . ALA A 1 210 ? -9.955 -1.141 42.228 1.00 42.41 210 ALA A O 1
ATOM 1667 N N . LEU A 1 211 ? -11.443 -1.372 40.576 1.00 45.16 211 LEU A N 1
ATOM 1668 C CA . LEU A 1 211 ? -12.268 -0.219 40.949 1.00 45.16 211 LEU A CA 1
ATOM 1669 C C . LEU A 1 211 ? -13.426 -0.532 41.907 1.00 45.16 211 LEU A C 1
ATOM 1671 O O . LEU A 1 211 ? -14.042 0.390 42.437 1.00 45.16 211 LEU A O 1
ATOM 1675 N N . LEU A 1 212 ? -13.724 -1.800 42.190 1.00 44.16 212 LEU A N 1
ATOM 1676 C CA . LEU A 1 212 ? -14.993 -2.195 42.827 1.00 44.16 212 LEU A CA 1
ATOM 1677 C C . LEU A 1 212 ? -14.949 -2.292 44.364 1.00 44.16 212 LEU A C 1
ATOM 1679 O O . LEU A 1 212 ? -15.760 -2.994 44.961 1.00 44.16 212 LEU A O 1
ATOM 1683 N N . GLY A 1 213 ? -14.007 -1.594 45.006 1.00 39.16 213 GLY A N 1
ATOM 1684 C CA . GLY A 1 213 ? -13.861 -1.586 46.466 1.00 39.16 213 GLY A CA 1
ATOM 1685 C C . GLY A 1 213 ? -14.603 -0.463 47.201 1.00 39.16 213 GLY A C 1
ATOM 1686 O O . GLY A 1 213 ? -15.122 -0.709 48.279 1.00 39.16 213 GLY A O 1
ATOM 1687 N N . LEU A 1 214 ? -14.676 0.763 46.660 1.00 41.03 214 LEU A N 1
ATOM 1688 C CA . LEU A 1 214 ? -15.106 1.956 47.427 1.00 41.03 214 LEU A CA 1
ATOM 1689 C C . LEU A 1 214 ? -15.746 3.035 46.520 1.00 41.03 214 LEU A C 1
ATOM 1691 O O . LEU A 1 214 ? -15.199 4.114 46.288 1.00 41.03 214 LEU A O 1
ATOM 1695 N N . PHE A 1 215 ? -16.925 2.731 45.973 1.00 48.12 215 PHE A N 1
ATOM 1696 C CA . PHE A 1 215 ? -17.580 3.467 44.878 1.00 48.12 215 PHE A CA 1
ATOM 1697 C C . PHE A 1 215 ? -18.526 4.610 45.328 1.00 48.12 215 PHE A C 1
ATOM 1699 O O . PHE A 1 215 ? -19.637 4.741 44.826 1.00 48.12 215 PHE A O 1
ATOM 1706 N N . ILE A 1 216 ? -18.091 5.457 46.273 1.00 49.41 216 ILE A N 1
ATOM 1707 C CA . ILE A 1 216 ? -18.793 6.712 46.660 1.00 49.41 216 ILE A CA 1
ATOM 1708 C C . ILE A 1 216 ? -18.088 7.958 46.067 1.00 49.41 216 ILE A C 1
ATOM 1710 O O . ILE A 1 216 ? -18.506 9.092 46.276 1.00 49.41 216 ILE A O 1
ATOM 1714 N N . ILE A 1 217 ? -17.007 7.788 45.295 1.00 55.88 217 ILE A N 1
ATOM 1715 C CA . ILE A 1 217 ? -16.063 8.881 45.017 1.00 55.88 217 ILE A CA 1
ATOM 1716 C C . ILE A 1 217 ? -16.100 9.303 43.530 1.00 55.88 217 ILE A C 1
ATOM 1718 O O . ILE A 1 217 ? -15.635 8.546 42.675 1.00 55.88 217 ILE A O 1
ATOM 1722 N N . PRO A 1 218 ? -16.537 10.539 43.193 1.00 60.59 218 PRO A N 1
ATOM 1723 C CA . PRO A 1 218 ? -16.499 11.097 41.830 1.00 60.59 218 PRO A CA 1
ATOM 1724 C C . PRO A 1 218 ? -15.121 11.012 41.153 1.00 60.59 218 PRO A C 1
ATOM 1726 O O . PRO A 1 218 ? -15.022 10.881 39.932 1.00 60.59 218 PRO A O 1
ATOM 1729 N N . ALA A 1 219 ? -14.047 11.045 41.947 1.00 63.28 219 ALA A N 1
ATOM 1730 C CA . ALA A 1 219 ? -12.674 10.888 41.476 1.00 63.28 219 ALA A CA 1
ATOM 1731 C C . ALA A 1 219 ? -12.404 9.507 40.850 1.00 63.28 219 ALA A C 1
ATOM 1733 O O . ALA A 1 219 ? -11.664 9.432 39.876 1.00 63.28 219 ALA A O 1
ATOM 1734 N N . LYS A 1 220 ? -13.040 8.429 41.335 1.00 61.66 220 LYS A N 1
ATOM 1735 C CA . LYS A 1 220 ? -12.866 7.075 40.778 1.00 61.66 220 LYS A CA 1
ATOM 1736 C C . LYS A 1 220 ? -13.535 6.908 39.410 1.00 61.66 220 LYS A C 1
ATOM 1738 O O . LYS A 1 220 ? -12.961 6.265 38.541 1.00 61.66 220 LYS A O 1
ATOM 1743 N N . ARG A 1 221 ? -14.677 7.567 39.169 1.00 66.50 221 ARG A N 1
ATOM 1744 C CA . ARG A 1 221 ? -15.293 7.655 37.826 1.00 66.50 221 ARG A CA 1
ATOM 1745 C C . ARG A 1 221 ? -14.393 8.400 36.845 1.00 66.50 221 ARG A C 1
ATOM 1747 O O . ARG A 1 221 ? -14.182 7.933 35.733 1.00 66.50 221 ARG A O 1
ATOM 1754 N N . ARG A 1 222 ? -13.847 9.549 37.259 1.00 71.56 222 ARG A N 1
ATOM 1755 C CA . ARG A 1 222 ? -12.885 10.300 36.435 1.00 71.56 222 ARG A CA 1
ATOM 1756 C C . ARG A 1 222 ? -11.635 9.469 36.141 1.00 71.56 222 ARG A C 1
ATOM 1758 O O . ARG A 1 222 ? -11.174 9.477 35.010 1.00 71.56 222 ARG A O 1
ATOM 1765 N N . GLN A 1 223 ? -11.142 8.717 37.127 1.00 66.75 223 GLN A N 1
ATOM 1766 C CA . GLN A 1 223 ? -10.021 7.796 36.950 1.00 66.75 223 GLN A CA 1
ATOM 1767 C C . GLN A 1 223 ? -10.333 6.722 35.896 1.00 66.75 223 GLN A C 1
ATOM 1769 O O . GLN A 1 223 ? -9.563 6.591 34.956 1.00 66.75 223 GLN A O 1
ATOM 1774 N N . ALA A 1 224 ? -11.478 6.036 35.992 1.00 68.69 224 ALA A N 1
ATOM 1775 C CA . ALA A 1 224 ? -11.877 4.995 35.037 1.00 68.69 224 ALA A CA 1
ATOM 1776 C C . ALA A 1 224 ? -12.008 5.523 33.599 1.00 68.69 224 ALA A C 1
ATOM 1778 O O . ALA A 1 224 ? -11.554 4.892 32.651 1.00 68.69 224 ALA A O 1
ATOM 1779 N N . LYS A 1 225 ? -12.588 6.718 33.437 1.00 73.75 225 LYS A N 1
ATOM 1780 C CA . LYS A 1 225 ? -12.687 7.385 32.133 1.00 73.75 225 LYS A CA 1
ATOM 1781 C C . LYS A 1 225 ? -11.327 7.748 31.551 1.00 73.75 225 LYS A C 1
ATOM 1783 O O . LYS A 1 225 ? -11.098 7.532 30.366 1.00 73.75 225 LYS A O 1
ATOM 1788 N N . ASN A 1 226 ? -10.444 8.305 32.376 1.00 76.25 226 ASN A N 1
ATOM 1789 C CA . ASN A 1 226 ? -9.096 8.656 31.947 1.00 76.25 226 ASN A CA 1
ATOM 1790 C C . ASN A 1 226 ? -8.303 7.403 31.566 1.00 76.25 226 ASN A C 1
ATOM 1792 O O . ASN A 1 226 ? -7.620 7.413 30.554 1.00 76.25 226 ASN A O 1
ATOM 1796 N N . GLU A 1 227 ? -8.437 6.324 32.335 1.00 71.88 227 GLU A N 1
ATOM 1797 C CA . GLU A 1 227 ? -7.780 5.047 32.060 1.00 71.88 227 GLU A CA 1
ATOM 1798 C C . GLU A 1 227 ? -8.279 4.414 30.758 1.00 71.88 227 GLU A C 1
ATOM 1800 O O . GLU A 1 227 ? -7.463 4.016 29.930 1.00 71.88 227 GLU A O 1
ATOM 1805 N N . LEU A 1 228 ? -9.598 4.403 30.521 1.00 72.12 228 LEU A N 1
ATOM 1806 C CA . LEU A 1 228 ? -10.168 3.968 29.245 1.00 72.12 228 LEU A CA 1
ATOM 1807 C C . LEU A 1 228 ? -9.609 4.799 28.085 1.00 72.12 228 LEU A C 1
ATOM 1809 O O . LEU A 1 228 ? -9.136 4.238 27.102 1.00 72.12 228 LEU A O 1
ATOM 1813 N N . LYS A 1 229 ? -9.634 6.129 28.210 1.00 78.25 229 LYS A N 1
ATOM 1814 C CA . LYS A 1 229 ? -9.111 7.037 27.187 1.00 78.25 229 LYS A CA 1
ATOM 1815 C C . LYS A 1 229 ? -7.638 6.763 26.883 1.00 78.25 229 LYS A C 1
ATOM 1817 O O . LYS A 1 229 ? -7.268 6.684 25.717 1.00 78.25 229 LYS A O 1
ATOM 1822 N N . THR A 1 230 ? -6.809 6.599 27.914 1.00 77.12 230 THR A N 1
ATOM 1823 C CA . THR A 1 230 ? -5.391 6.255 27.752 1.00 77.12 230 THR A CA 1
ATOM 1824 C C . THR A 1 230 ? -5.234 4.928 27.016 1.00 77.12 230 THR A C 1
ATOM 1826 O O . THR A 1 230 ? -4.500 4.869 26.038 1.00 77.12 230 THR A O 1
ATOM 1829 N N . LYS A 1 231 ? -5.977 3.888 27.408 1.00 72.56 231 LYS A N 1
ATOM 1830 C CA . LYS A 1 231 ? -5.870 2.563 26.783 1.00 72.56 231 LYS A CA 1
ATOM 1831 C C . LYS A 1 231 ? -6.343 2.533 25.332 1.00 72.56 231 LYS A C 1
ATOM 1833 O O . LYS A 1 231 ? -5.753 1.832 24.518 1.00 72.56 231 LYS A O 1
ATOM 1838 N N . ILE A 1 232 ? -7.373 3.302 24.988 1.00 77.12 232 ILE A N 1
ATOM 1839 C CA . ILE A 1 232 ? -7.827 3.428 23.597 1.00 77.12 232 ILE A CA 1
ATOM 1840 C C . ILE A 1 232 ? -6.824 4.232 22.768 1.00 77.12 232 ILE A C 1
ATOM 1842 O O . ILE A 1 232 ? -6.576 3.888 21.616 1.00 77.12 232 ILE A O 1
ATOM 1846 N N . ALA A 1 233 ? -6.212 5.269 23.345 1.00 78.50 233 ALA A N 1
ATOM 1847 C CA . ALA A 1 233 ? -5.165 6.029 22.673 1.00 78.50 233 ALA A CA 1
ATOM 1848 C C . ALA A 1 233 ? -3.922 5.167 22.385 1.00 78.50 233 ALA A C 1
ATOM 1850 O O . ALA A 1 233 ? -3.441 5.199 21.256 1.00 78.50 233 ALA A O 1
ATOM 1851 N N . GLU A 1 234 ? -3.467 4.373 23.362 1.00 77.56 234 GLU A N 1
ATOM 1852 C CA . GLU A 1 234 ? -2.381 3.390 23.202 1.00 77.56 234 GLU A CA 1
ATOM 1853 C C . GLU A 1 234 ? -2.738 2.362 22.115 1.00 77.56 234 GLU A C 1
ATOM 1855 O O . GLU A 1 234 ? -1.990 2.176 21.162 1.00 77.56 234 GLU A O 1
ATOM 1860 N N . MET A 1 235 ? -3.939 1.773 22.179 1.00 74.56 235 MET A N 1
ATOM 1861 C CA . MET A 1 235 ? -4.424 0.824 21.169 1.00 74.56 235 MET A CA 1
ATOM 1862 C C . MET A 1 235 ? -4.430 1.420 19.760 1.00 74.56 235 MET A C 1
ATOM 1864 O O . MET A 1 235 ? -3.988 0.770 18.813 1.00 74.56 235 MET A O 1
ATOM 1868 N N . ARG A 1 236 ? -4.933 2.651 19.616 1.00 81.12 236 ARG A N 1
ATOM 1869 C CA . ARG A 1 236 ? -4.940 3.365 18.339 1.00 81.12 236 ARG A CA 1
ATOM 1870 C C . ARG A 1 236 ? -3.521 3.560 17.828 1.00 81.12 236 ARG A C 1
ATOM 1872 O O . ARG A 1 236 ? -3.268 3.269 16.668 1.00 81.12 236 ARG A O 1
ATOM 1879 N N . GLU A 1 237 ? -2.614 4.044 18.670 1.00 82.19 237 GLU A N 1
ATOM 1880 C CA . GLU A 1 237 ? -1.223 4.285 18.288 1.00 82.19 237 GLU A CA 1
ATOM 1881 C C . GLU A 1 237 ? -0.546 3.003 17.795 1.00 82.19 237 GLU A C 1
ATOM 1883 O O . GLU A 1 237 ? -0.008 2.982 16.688 1.00 82.19 237 GLU A O 1
ATOM 1888 N N . THR A 1 238 ? -0.658 1.917 18.557 1.00 78.06 238 THR A N 1
ATOM 1889 C CA . THR A 1 238 ? -0.079 0.614 18.214 1.00 78.06 238 THR A CA 1
ATOM 1890 C C . THR A 1 238 ? -0.675 0.062 16.914 1.00 78.06 238 THR A C 1
ATOM 1892 O O . THR A 1 238 ? 0.066 -0.423 16.053 1.00 78.06 238 THR A O 1
ATOM 1895 N N . LEU A 1 239 ? -1.993 0.181 16.714 1.00 79.38 239 LEU A N 1
ATOM 1896 C CA . LEU A 1 239 ? -2.657 -0.256 15.483 1.00 79.38 239 LEU A CA 1
ATOM 1897 C C . LEU A 1 239 ? -2.205 0.562 14.264 1.00 79.38 239 LEU A C 1
ATOM 1899 O O . LEU A 1 239 ? -1.817 -0.024 13.255 1.00 79.38 239 LEU A O 1
ATOM 1903 N N . VAL A 1 240 ? -2.202 1.896 14.372 1.00 85.56 240 VAL A N 1
ATOM 1904 C CA . VAL A 1 240 ? -1.738 2.812 13.314 1.00 85.56 240 VAL A CA 1
ATOM 1905 C C . VAL A 1 240 ? -0.296 2.504 12.938 1.00 85.56 240 VAL A C 1
ATOM 1907 O O . VAL A 1 240 ? 0.008 2.344 11.759 1.00 85.56 240 VAL A O 1
ATOM 1910 N N . GLN A 1 241 ? 0.599 2.393 13.920 1.00 86.00 241 GLN A N 1
ATOM 1911 C CA . GLN A 1 241 ? 2.015 2.133 13.664 1.00 86.00 241 GLN A CA 1
ATOM 1912 C C . GLN A 1 241 ? 2.233 0.773 12.996 1.00 86.00 241 GLN A C 1
ATOM 1914 O O . GLN A 1 241 ? 3.001 0.680 12.038 1.00 86.00 241 GLN A O 1
ATOM 1919 N N . SER A 1 242 ? 1.537 -0.266 13.462 1.00 84.31 242 SER A N 1
ATOM 1920 C CA . SER A 1 242 ? 1.675 -1.624 12.924 1.00 84.31 242 SER A CA 1
ATOM 1921 C C . SER A 1 242 ? 1.162 -1.720 11.491 1.00 84.31 242 SER A C 1
ATOM 1923 O O . SER A 1 242 ? 1.858 -2.258 10.627 1.00 84.31 242 SER A O 1
ATOM 1925 N N . LEU A 1 243 ? -0.025 -1.160 11.227 1.00 85.75 243 LEU A N 1
ATOM 1926 C CA . LEU A 1 243 ? -0.601 -1.119 9.886 1.00 85.75 243 LEU A CA 1
ATOM 1927 C C . LEU A 1 243 ? 0.273 -0.278 8.961 1.00 85.75 243 LEU A C 1
ATOM 1929 O O . LEU A 1 243 ? 0.715 -0.790 7.940 1.00 85.75 243 LEU A O 1
ATOM 1933 N N . ARG A 1 244 ? 0.628 0.953 9.343 1.00 90.88 244 ARG A N 1
ATOM 1934 C CA . ARG A 1 244 ? 1.479 1.820 8.516 1.00 90.88 244 ARG A CA 1
ATOM 1935 C C . ARG A 1 244 ? 2.800 1.142 8.165 1.00 90.88 244 ARG A C 1
ATOM 1937 O O . ARG A 1 244 ? 3.191 1.140 7.005 1.00 90.88 244 ARG A O 1
ATOM 1944 N N . ALA A 1 245 ? 3.466 0.516 9.135 1.00 88.88 245 ALA A N 1
ATOM 1945 C CA . ALA A 1 245 ? 4.723 -0.180 8.883 1.00 88.88 245 ALA A CA 1
ATOM 1946 C C . ALA A 1 245 ? 4.564 -1.362 7.914 1.00 88.88 245 ALA A C 1
ATOM 1948 O O . ALA A 1 245 ? 5.468 -1.621 7.122 1.00 88.88 245 ALA A O 1
ATOM 1949 N N . GLN A 1 246 ? 3.451 -2.098 7.979 1.00 87.31 246 GLN A N 1
ATOM 1950 C CA . GLN A 1 246 ? 3.190 -3.193 7.046 1.00 87.31 246 GLN A CA 1
ATOM 1951 C C . GLN A 1 246 ? 2.841 -2.685 5.646 1.00 87.31 246 GLN A C 1
ATOM 1953 O O . GLN A 1 246 ? 3.362 -3.214 4.669 1.00 87.31 246 GLN A O 1
ATOM 1958 N N . PHE A 1 247 ? 2.020 -1.642 5.546 1.00 91.50 247 PHE A N 1
ATOM 1959 C CA . PHE A 1 247 ? 1.673 -1.022 4.270 1.00 91.50 247 PHE A CA 1
ATOM 1960 C C . PHE A 1 247 ? 2.898 -0.435 3.571 1.00 91.50 247 PHE A C 1
ATOM 1962 O O . PHE A 1 247 ? 3.084 -0.675 2.382 1.00 91.50 247 PHE A O 1
ATOM 1969 N N . GLU A 1 248 ? 3.781 0.238 4.310 1.00 94.19 248 GLU A N 1
ATOM 1970 C CA . GLU A 1 248 ? 5.037 0.761 3.767 1.00 94.19 248 GLU A CA 1
ATOM 1971 C C . GLU A 1 248 ? 5.902 -0.347 3.159 1.00 94.19 248 GLU A C 1
ATOM 1973 O O . GLU A 1 248 ? 6.424 -0.221 2.051 1.00 94.19 248 GLU A O 1
ATOM 1978 N N . ARG A 1 249 ? 6.018 -1.478 3.869 1.00 93.75 249 ARG A N 1
ATOM 1979 C CA . ARG A 1 249 ? 6.756 -2.645 3.373 1.00 93.75 249 ARG A CA 1
ATOM 1980 C C . ARG A 1 249 ? 6.161 -3.182 2.078 1.00 93.75 249 ARG A C 1
ATOM 1982 O O . ARG A 1 249 ? 6.920 -3.551 1.185 1.00 93.75 249 ARG A O 1
ATOM 1989 N N . GLU A 1 250 ? 4.838 -3.225 1.974 1.00 91.06 250 GLU A N 1
ATOM 1990 C CA . GLU A 1 250 ? 4.164 -3.774 0.800 1.00 91.06 250 GLU A CA 1
ATOM 1991 C C . GLU A 1 250 ? 4.240 -2.834 -0.411 1.00 91.06 250 GLU A C 1
ATOM 1993 O O . GLU A 1 250 ? 4.508 -3.289 -1.522 1.00 91.06 250 GLU A O 1
ATOM 1998 N N . ILE A 1 251 ? 4.117 -1.518 -0.198 1.00 93.06 251 ILE A N 1
ATOM 1999 C CA . ILE A 1 251 ? 4.349 -0.503 -1.238 1.00 93.06 251 ILE A CA 1
ATOM 2000 C C . ILE A 1 251 ? 5.782 -0.621 -1.763 1.00 93.06 251 ILE A C 1
ATOM 2002 O O . ILE A 1 251 ? 5.999 -0.691 -2.974 1.00 93.06 251 ILE A O 1
ATOM 2006 N N . GLN A 1 252 ? 6.765 -0.698 -0.864 1.00 94.88 252 GLN A N 1
ATOM 2007 C CA . GLN A 1 252 ? 8.166 -0.824 -1.250 1.00 94.88 252 GLN A CA 1
ATOM 2008 C C . GLN A 1 252 ? 8.433 -2.132 -2.010 1.00 94.88 252 GLN A C 1
ATOM 2010 O O . GLN A 1 252 ? 9.107 -2.114 -3.038 1.00 94.88 252 GLN A O 1
ATOM 2015 N N . ARG A 1 253 ? 7.852 -3.252 -1.561 1.00 91.69 253 ARG A N 1
ATOM 2016 C CA . ARG A 1 253 ? 7.943 -4.551 -2.245 1.00 91.69 253 ARG A CA 1
ATOM 2017 C C . ARG A 1 253 ? 7.372 -4.485 -3.666 1.00 91.69 253 ARG A C 1
ATOM 2019 O O . ARG A 1 253 ? 8.027 -4.944 -4.598 1.00 91.69 253 ARG A O 1
ATOM 2026 N N . SER A 1 254 ? 6.193 -3.887 -3.840 1.00 89.88 254 SER A N 1
ATOM 2027 C CA . SER A 1 254 ? 5.565 -3.661 -5.152 1.00 89.88 254 SER A CA 1
ATOM 2028 C C . SER A 1 254 ? 6.481 -2.852 -6.082 1.00 89.88 254 SER A C 1
ATOM 2030 O O . SER A 1 254 ? 6.788 -3.285 -7.198 1.00 89.88 254 SER A O 1
ATOM 2032 N N . LEU A 1 255 ? 7.007 -1.720 -5.598 1.00 93.50 255 LEU A N 1
ATOM 2033 C CA . LEU A 1 255 ? 7.926 -0.864 -6.353 1.00 93.50 255 LEU A CA 1
ATOM 2034 C C . LEU A 1 255 ? 9.207 -1.597 -6.766 1.00 93.50 255 LEU A C 1
ATOM 2036 O O . LEU A 1 255 ? 9.663 -1.448 -7.903 1.00 93.50 255 LEU A O 1
ATOM 2040 N N . ASP A 1 256 ? 9.795 -2.368 -5.855 1.00 92.75 256 ASP A N 1
ATOM 2041 C CA . ASP A 1 256 ? 11.027 -3.109 -6.113 1.00 92.75 256 ASP A CA 1
ATOM 2042 C C . ASP A 1 256 ? 10.810 -4.222 -7.135 1.00 92.75 256 ASP A C 1
ATOM 2044 O O . ASP A 1 256 ? 11.617 -4.352 -8.056 1.00 92.75 256 ASP A O 1
ATOM 2048 N N . ASN A 1 257 ? 9.687 -4.942 -7.064 1.00 89.88 257 ASN A N 1
ATOM 2049 C CA . ASN A 1 257 ? 9.342 -5.960 -8.054 1.00 89.88 257 ASN A CA 1
ATOM 2050 C C . ASN A 1 257 ? 9.222 -5.350 -9.465 1.00 89.88 257 ASN A C 1
ATOM 2052 O O . ASN A 1 257 ? 9.757 -5.904 -10.431 1.00 89.88 257 ASN A O 1
ATOM 2056 N N . ILE A 1 258 ? 8.582 -4.179 -9.598 1.00 90.88 258 ILE A N 1
ATOM 2057 C CA . ILE A 1 258 ? 8.487 -3.468 -10.885 1.00 90.88 258 ILE A CA 1
ATOM 2058 C C . ILE A 1 258 ? 9.876 -3.058 -11.378 1.00 90.88 258 ILE A C 1
ATOM 2060 O O . ILE A 1 258 ? 10.235 -3.313 -12.533 1.00 90.88 258 ILE A O 1
ATOM 2064 N N . LYS A 1 259 ? 10.683 -2.446 -10.505 1.00 91.50 259 LYS A N 1
ATOM 2065 C CA . LYS A 1 259 ? 12.049 -2.010 -10.829 1.00 91.50 259 LYS A CA 1
ATOM 2066 C C . LYS A 1 259 ? 12.936 -3.178 -11.249 1.00 91.50 259 LYS A C 1
ATOM 2068 O O . LYS A 1 259 ? 13.713 -3.045 -12.197 1.00 91.50 259 LYS A O 1
ATOM 2073 N N . GLU A 1 260 ? 12.818 -4.320 -10.582 1.00 91.00 260 GLU A N 1
ATOM 2074 C CA . GLU A 1 260 ? 13.555 -5.536 -10.906 1.00 91.00 260 GLU A CA 1
ATOM 2075 C C . GLU A 1 260 ? 13.174 -6.064 -12.292 1.00 91.00 260 GLU A C 1
ATOM 2077 O O . GLU A 1 260 ? 14.063 -6.355 -13.101 1.00 91.00 260 GLU A O 1
ATOM 2082 N N . ALA A 1 261 ? 11.878 -6.090 -12.614 1.00 88.50 261 ALA A N 1
ATOM 2083 C CA . ALA A 1 261 ? 11.400 -6.520 -13.923 1.00 88.50 261 ALA A CA 1
ATOM 2084 C C . ALA A 1 261 ? 11.930 -5.634 -15.062 1.00 88.50 261 ALA A C 1
ATOM 2086 O O . ALA A 1 261 ? 12.343 -6.157 -16.099 1.00 88.50 261 ALA A O 1
ATOM 2087 N N . ILE A 1 262 ? 11.986 -4.308 -14.878 1.00 89.25 262 ILE A N 1
ATOM 2088 C CA . ILE A 1 262 ? 12.496 -3.377 -15.904 1.00 89.25 262 ILE A CA 1
ATOM 2089 C C . ILE A 1 262 ? 14.029 -3.261 -15.925 1.00 89.25 262 ILE A C 1
ATOM 2091 O O . ILE A 1 262 ? 14.601 -2.767 -16.905 1.00 89.25 262 ILE A O 1
ATOM 2095 N N . ALA A 1 263 ? 14.728 -3.716 -14.880 1.00 90.38 263 ALA A N 1
ATOM 2096 C CA . ALA A 1 263 ? 16.170 -3.528 -14.727 1.00 90.38 263 ALA A CA 1
ATOM 2097 C C . ALA A 1 263 ? 17.011 -4.041 -15.914 1.00 90.38 263 ALA A C 1
ATOM 2099 O O . ALA A 1 263 ? 17.951 -3.339 -16.304 1.00 90.38 263 ALA A O 1
ATOM 2100 N N . PRO A 1 264 ? 16.732 -5.211 -16.532 1.00 89.31 264 PRO A N 1
ATOM 2101 C CA . PRO A 1 264 ? 17.465 -5.666 -17.713 1.00 89.31 264 PRO A CA 1
ATOM 2102 C C . PRO A 1 264 ? 17.385 -4.677 -18.881 1.00 89.31 264 PRO A C 1
ATOM 2104 O O . PRO A 1 264 ? 18.411 -4.354 -19.482 1.00 89.31 264 PRO A O 1
ATOM 2107 N N . TYR A 1 265 ? 16.190 -4.150 -19.157 1.00 86.94 265 TYR A N 1
ATOM 2108 C CA . TYR A 1 265 ? 15.977 -3.159 -20.208 1.00 86.94 265 TYR A CA 1
ATOM 2109 C C . TYR A 1 265 ? 16.675 -1.833 -19.877 1.00 86.94 265 TYR A C 1
ATOM 2111 O O . TYR A 1 265 ? 17.403 -1.289 -20.706 1.00 86.94 265 TYR A O 1
ATOM 2119 N N . SER A 1 266 ? 16.564 -1.368 -18.631 1.00 89.25 266 SER A N 1
ATOM 2120 C CA . SER A 1 266 ? 17.238 -0.149 -18.173 1.00 89.25 266 SER A CA 1
ATOM 2121 C C . SER A 1 266 ? 18.768 -0.236 -18.285 1.00 89.25 266 SER A C 1
ATOM 2123 O O . SER A 1 266 ? 19.420 0.671 -18.810 1.00 89.25 266 SER A O 1
ATOM 2125 N N . ARG A 1 267 ? 19.364 -1.366 -17.875 1.00 89.44 267 ARG A N 1
ATOM 2126 C CA . ARG A 1 267 ? 20.810 -1.618 -18.019 1.00 89.44 267 ARG A CA 1
ATOM 2127 C C . ARG A 1 267 ? 21.253 -1.598 -19.480 1.00 89.44 267 ARG A C 1
ATOM 2129 O O . ARG A 1 267 ? 22.302 -1.028 -19.780 1.00 89.44 267 ARG A O 1
ATOM 2136 N N . PHE A 1 268 ? 20.462 -2.183 -20.377 1.00 89.62 268 PHE A N 1
ATOM 2137 C CA . PHE A 1 268 ? 20.735 -2.167 -21.812 1.00 89.62 268 PHE A CA 1
ATOM 2138 C C . PHE A 1 268 ? 20.742 -0.745 -22.378 1.00 89.62 268 PHE A C 1
ATOM 2140 O O . PHE A 1 268 ? 21.726 -0.352 -23.003 1.00 89.62 268 PHE A O 1
ATOM 2147 N N . VAL A 1 269 ? 19.704 0.053 -22.105 1.00 88.00 269 VAL A N 1
ATOM 2148 C CA . VAL A 1 269 ? 19.604 1.439 -22.597 1.00 88.00 269 VAL A CA 1
ATOM 2149 C C . VAL A 1 269 ? 20.791 2.280 -22.117 1.00 88.00 269 VAL A C 1
ATOM 2151 O O . VAL A 1 269 ? 21.420 2.968 -22.923 1.00 88.00 269 VAL A O 1
ATOM 2154 N N . ARG A 1 270 ? 21.181 2.161 -20.839 1.00 87.25 270 ARG A N 1
ATOM 2155 C CA . ARG A 1 270 ? 22.355 2.863 -20.288 1.00 87.25 270 ARG A CA 1
ATOM 2156 C C . ARG A 1 270 ? 23.666 2.443 -20.952 1.00 87.25 270 ARG A C 1
ATOM 2158 O O . ARG A 1 270 ? 24.461 3.302 -21.329 1.00 87.25 270 ARG A O 1
ATOM 2165 N N . ALA A 1 271 ? 23.896 1.138 -21.113 1.00 87.94 271 ALA A N 1
ATOM 2166 C CA . ALA A 1 271 ? 25.114 0.625 -21.740 1.00 87.94 271 ALA A CA 1
ATOM 2167 C C . ALA A 1 271 ? 25.238 1.080 -23.204 1.00 87.94 271 ALA A C 1
ATOM 2169 O O . ALA A 1 271 ? 26.315 1.468 -23.658 1.00 87.94 271 ALA A O 1
ATOM 2170 N N . GLU A 1 272 ? 24.127 1.069 -23.937 1.00 86.44 272 GLU A N 1
ATOM 2171 C CA . GLU A 1 272 ? 24.067 1.513 -25.326 1.00 86.44 272 GLU A CA 1
ATOM 2172 C C . GLU A 1 272 ? 24.200 3.037 -25.472 1.00 86.44 272 GLU A C 1
ATOM 2174 O O . GLU A 1 272 ? 24.875 3.510 -26.391 1.00 86.44 272 GLU A O 1
ATOM 2179 N N . GLY A 1 273 ? 23.652 3.806 -24.527 1.00 83.81 273 GLY A N 1
ATOM 2180 C CA . GLY A 1 273 ? 23.886 5.245 -24.410 1.00 83.81 273 GLY A CA 1
ATOM 2181 C C . GLY A 1 273 ? 25.368 5.582 -24.230 1.00 83.81 273 GLY A C 1
ATOM 2182 O O . GLY A 1 273 ? 25.917 6.364 -25.008 1.00 83.81 273 GLY A O 1
ATOM 2183 N N . GLY A 1 274 ? 26.048 4.920 -23.287 1.00 84.50 274 GLY A N 1
ATOM 2184 C CA . GLY A 1 274 ? 27.478 5.141 -23.036 1.00 84.50 274 GLY A CA 1
ATOM 2185 C C . GLY A 1 274 ? 28.369 4.799 -24.239 1.00 84.50 274 GLY A C 1
ATOM 2186 O O . GLY A 1 274 ? 29.310 5.529 -24.552 1.00 84.50 274 GLY A O 1
ATOM 2187 N N . LYS A 1 275 ? 28.047 3.735 -24.990 1.00 84.75 275 LYS A N 1
ATOM 2188 C CA . LYS A 1 275 ? 28.753 3.406 -26.246 1.00 84.75 275 LYS A CA 1
ATOM 2189 C C . LYS A 1 275 ? 28.609 4.511 -27.295 1.00 84.75 275 LYS A C 1
ATOM 2191 O O . LYS A 1 275 ? 29.586 4.846 -27.971 1.00 84.75 275 LYS A O 1
ATOM 2196 N N . LEU A 1 276 ? 27.410 5.075 -27.449 1.00 81.19 276 LEU A N 1
ATOM 2197 C CA . LEU A 1 276 ? 27.161 6.162 -28.401 1.00 81.19 276 LEU A CA 1
ATOM 2198 C C . LEU A 1 276 ? 27.862 7.461 -28.006 1.00 81.19 276 LEU A C 1
ATOM 2200 O O . LEU A 1 276 ? 28.368 8.165 -28.884 1.00 81.1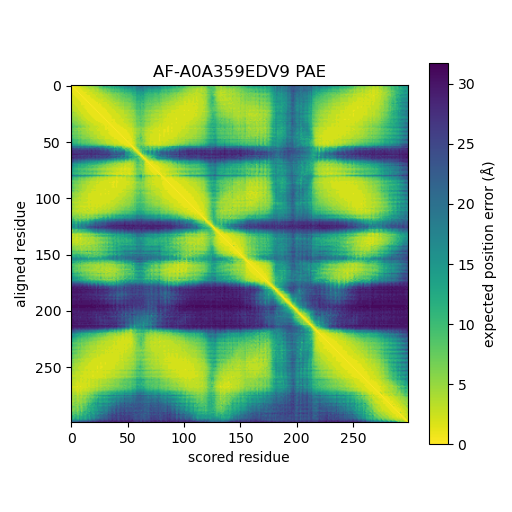9 276 LEU A O 1
ATOM 2204 N N . GLU A 1 277 ? 27.909 7.771 -26.714 1.00 83.00 277 GLU A N 1
ATOM 2205 C CA . GLU A 1 277 ? 28.616 8.941 -26.200 1.00 83.00 277 GLU A CA 1
ATOM 2206 C C . GLU A 1 277 ? 30.122 8.834 -26.472 1.00 83.00 277 GLU A C 1
ATOM 2208 O O . GLU A 1 277 ? 30.694 9.715 -27.117 1.00 83.00 277 GLU A O 1
ATOM 2213 N N . ASN A 1 278 ? 30.736 7.698 -26.128 1.00 86.31 278 ASN A N 1
ATOM 2214 C CA . ASN A 1 278 ? 32.149 7.424 -26.410 1.00 86.31 278 ASN A CA 1
ATOM 2215 C C . ASN A 1 278 ? 32.470 7.496 -27.912 1.00 86.31 278 ASN A C 1
ATOM 2217 O O . ASN A 1 278 ? 33.484 8.066 -28.325 1.00 86.31 278 ASN A O 1
ATOM 2221 N N . THR A 1 279 ? 31.588 6.948 -28.754 1.00 83.38 279 THR A N 1
ATOM 2222 C CA . THR A 1 279 ? 31.740 7.009 -30.216 1.00 83.38 279 THR A CA 1
ATOM 2223 C C . THR A 1 279 ? 31.664 8.453 -30.718 1.00 83.38 279 THR A C 1
ATOM 2225 O O . THR A 1 279 ? 32.475 8.866 -31.547 1.00 83.38 279 THR A O 1
ATOM 2228 N N . SER A 1 280 ? 30.729 9.247 -30.189 1.00 80.50 280 SER A N 1
ATOM 2229 C CA . SER A 1 280 ? 30.574 10.662 -30.544 1.00 80.50 280 SER A CA 1
ATOM 2230 C C . SER A 1 280 ? 31.801 11.487 -30.145 1.00 80.50 280 SER A C 1
ATOM 2232 O O . SER A 1 280 ? 32.285 12.278 -30.955 1.00 80.50 280 SER A O 1
ATOM 2234 N N . GLN A 1 281 ? 32.351 11.258 -28.949 1.00 87.56 281 GLN A N 1
ATOM 2235 C CA . GLN A 1 281 ? 33.584 11.901 -28.480 1.00 87.56 281 GLN A CA 1
ATOM 2236 C C . GLN A 1 281 ? 34.788 11.526 -29.356 1.00 87.56 281 GLN A C 1
ATOM 2238 O O . GLN A 1 281 ? 35.565 12.391 -29.760 1.00 87.56 281 GLN A O 1
ATOM 2243 N N . THR A 1 282 ? 34.903 10.251 -29.735 1.00 87.25 282 THR A N 1
ATOM 2244 C CA . THR A 1 282 ? 35.979 9.766 -30.614 1.00 87.25 282 THR A CA 1
ATOM 2245 C C . THR A 1 282 ? 35.904 10.413 -32.004 1.00 87.25 282 THR A C 1
ATOM 2247 O O . THR A 1 282 ? 36.909 10.892 -32.532 1.00 87.25 282 THR A O 1
ATOM 2250 N N . LEU A 1 283 ? 34.704 10.493 -32.592 1.00 87.06 283 LEU A N 1
ATOM 2251 C CA . LEU A 1 283 ? 34.485 11.148 -33.887 1.00 87.06 283 LEU A CA 1
ATOM 2252 C C . LEU A 1 283 ? 34.767 12.655 -33.839 1.00 87.06 283 LEU A C 1
ATOM 2254 O O . LEU A 1 283 ? 35.317 13.199 -34.799 1.00 87.06 283 LEU A O 1
ATOM 2258 N N . ALA A 1 284 ? 34.414 13.328 -32.741 1.00 89.00 284 ALA A N 1
ATOM 2259 C CA . ALA A 1 284 ? 34.767 14.729 -32.527 1.00 89.00 284 ALA A CA 1
ATOM 2260 C C . ALA A 1 284 ? 36.294 14.912 -32.504 1.00 89.00 284 ALA A C 1
ATOM 2262 O O . ALA A 1 284 ? 36.817 15.744 -33.247 1.00 89.00 284 ALA A O 1
ATOM 2263 N N . GLY A 1 285 ? 37.015 14.051 -31.777 1.00 90.88 285 GLY A N 1
ATOM 2264 C CA . GLY A 1 285 ? 38.479 14.056 -31.745 1.00 90.88 285 GLY A CA 1
ATOM 2265 C C . GLY A 1 285 ? 39.124 13.829 -33.119 1.00 90.88 285 GLY A C 1
ATOM 2266 O O . GLY A 1 285 ? 40.082 14.519 -33.478 1.00 90.88 285 GLY A O 1
ATOM 2267 N N . PHE A 1 286 ? 38.578 12.925 -33.942 1.00 91.19 286 PHE A N 1
ATOM 2268 C CA . PHE A 1 286 ? 39.056 12.736 -35.317 1.00 91.19 286 PHE A CA 1
ATOM 2269 C C . PHE A 1 286 ? 38.812 13.958 -36.205 1.00 91.19 286 PHE A C 1
ATOM 2271 O O . PHE A 1 286 ? 39.695 14.327 -36.979 1.00 91.19 286 PHE A O 1
ATOM 2278 N N . ARG A 1 287 ? 37.654 14.621 -36.089 1.00 89.25 287 ARG A N 1
ATOM 2279 C CA . ARG A 1 287 ? 37.379 15.861 -36.837 1.00 89.25 287 ARG A CA 1
ATOM 2280 C C . ARG A 1 287 ? 38.346 16.976 -36.458 1.00 89.25 287 ARG A C 1
ATOM 2282 O O . ARG A 1 287 ? 38.864 17.647 -37.347 1.00 89.25 287 ARG A O 1
ATOM 2289 N N . GLU A 1 288 ? 38.643 17.140 -35.174 1.00 92.38 288 GLU A N 1
ATOM 2290 C CA . GLU A 1 288 ? 39.641 18.108 -34.708 1.00 92.38 288 GLU A CA 1
ATOM 2291 C C . GLU A 1 288 ? 41.055 17.767 -35.196 1.00 92.38 288 GLU A C 1
ATOM 2293 O O . GLU A 1 288 ? 41.815 18.651 -35.594 1.00 92.38 288 GLU A O 1
ATOM 2298 N N . ALA A 1 289 ? 41.434 16.486 -35.195 1.00 88.00 289 ALA A N 1
ATOM 2299 C CA . ALA A 1 289 ? 42.721 16.037 -35.724 1.00 88.00 289 ALA A CA 1
ATOM 2300 C C . ALA A 1 289 ? 42.851 16.305 -37.233 1.00 88.00 289 ALA A C 1
ATOM 2302 O O . ALA A 1 289 ? 43.874 16.831 -37.674 1.00 88.00 289 ALA A O 1
ATOM 2303 N N . LEU A 1 290 ? 41.806 16.009 -38.010 1.00 91.31 290 LEU A N 1
ATOM 2304 C CA . LEU A 1 290 ? 41.756 16.292 -39.446 1.00 91.31 290 LEU A CA 1
ATOM 2305 C C . LEU A 1 290 ? 41.777 17.799 -39.732 1.00 91.31 290 LEU A C 1
ATOM 2307 O O . LEU A 1 290 ? 42.488 18.229 -40.636 1.00 91.31 290 LEU A O 1
ATOM 2311 N N . GLY A 1 291 ? 41.071 18.610 -38.938 1.00 90.69 291 GLY A N 1
ATOM 2312 C CA . GLY A 1 291 ? 41.125 20.072 -39.028 1.00 90.69 291 GLY A CA 1
ATOM 2313 C C . GLY A 1 291 ? 42.533 20.622 -38.781 1.00 90.69 291 GLY A C 1
ATOM 2314 O O . GLY A 1 291 ? 43.018 21.450 -39.549 1.00 90.69 291 GLY A O 1
ATOM 2315 N N . ARG A 1 292 ? 43.236 20.096 -37.768 1.00 89.69 292 ARG A N 1
ATOM 2316 C CA . ARG A 1 292 ? 44.640 20.447 -37.489 1.00 89.69 292 ARG A CA 1
ATOM 2317 C C . ARG A 1 292 ? 45.589 20.031 -38.614 1.00 89.69 292 ARG A C 1
ATOM 2319 O O . ARG A 1 292 ? 46.490 20.792 -38.950 1.00 89.69 292 ARG A O 1
ATOM 2326 N N . LEU A 1 293 ? 45.410 18.840 -39.185 1.00 89.06 293 LEU A N 1
ATOM 2327 C CA . LEU A 1 293 ? 46.205 18.362 -40.323 1.00 89.06 293 LEU A CA 1
ATOM 2328 C C . LEU A 1 293 ? 45.983 19.225 -41.566 1.00 89.06 293 LEU A C 1
ATOM 2330 O O . LEU A 1 293 ? 46.950 19.609 -42.213 1.00 89.06 293 LEU A O 1
ATOM 2334 N N . ARG A 1 294 ? 44.732 19.583 -41.861 1.00 85.00 294 ARG A N 1
ATOM 2335 C CA . ARG A 1 294 ? 44.392 20.462 -42.982 1.00 85.00 294 ARG A CA 1
ATOM 2336 C C . ARG A 1 294 ? 45.013 21.853 -42.831 1.00 85.00 294 ARG A C 1
ATOM 2338 O O . ARG A 1 294 ? 45.660 22.321 -43.759 1.00 85.00 294 ARG A O 1
ATOM 2345 N N . GLY A 1 295 ? 44.913 22.457 -41.645 1.00 86.81 295 GLY A N 1
ATOM 2346 C CA . GLY A 1 295 ? 45.539 23.754 -41.365 1.00 86.81 295 GLY A CA 1
ATOM 2347 C C . GLY A 1 295 ? 47.071 23.748 -41.467 1.00 86.81 295 GLY A C 1
ATOM 2348 O O . GLY A 1 295 ? 47.655 24.786 -41.744 1.00 86.81 295 GLY A O 1
ATOM 2349 N N . LYS A 1 296 ? 47.725 22.590 -41.290 1.00 84.00 296 LYS A N 1
ATOM 2350 C CA . LYS A 1 296 ? 49.175 22.418 -41.511 1.00 84.00 296 LYS A CA 1
ATOM 2351 C C . LYS A 1 296 ? 49.574 22.228 -42.977 1.00 84.00 296 LYS A C 1
ATOM 2353 O O . LYS A 1 296 ? 50.756 22.309 -43.275 1.00 84.00 296 LYS A O 1
ATOM 2358 N N . ILE A 1 297 ? 48.634 21.870 -43.850 1.00 85.88 297 ILE A N 1
ATOM 2359 C CA . ILE A 1 297 ? 48.883 21.661 -45.286 1.00 85.88 297 ILE A CA 1
ATOM 2360 C C . ILE A 1 297 ? 48.570 22.941 -46.075 1.00 85.88 297 ILE A C 1
ATOM 2362 O O . ILE A 1 297 ? 49.184 23.189 -47.107 1.00 85.88 297 ILE A O 1
ATOM 2366 N N . GLU A 1 298 ? 47.610 23.741 -45.603 1.00 76.69 298 GLU A N 1
ATOM 2367 C CA . GLU A 1 298 ? 47.185 24.998 -46.237 1.00 76.69 298 GLU A CA 1
ATOM 2368 C C . GLU A 1 298 ? 47.997 26.234 -45.784 1.00 76.69 298 GLU A C 1
ATOM 2370 O O . GLU A 1 298 ? 47.830 27.301 -46.374 1.00 76.69 298 GLU A O 1
ATOM 2375 N N . GLY A 1 299 ? 48.855 26.106 -44.763 1.00 60.25 299 GLY A N 1
ATOM 2376 C CA . GLY A 1 299 ? 49.768 27.154 -44.280 1.00 60.25 299 GLY A CA 1
ATOM 2377 C C . GLY A 1 299 ? 51.226 26.797 -44.517 1.00 60.25 299 GLY A C 1
ATOM 2378 O O . GLY A 1 299 ? 52.001 27.728 -44.825 1.00 60.25 299 GLY A O 1
#

Mean predicted aligned error: 12.27 Å